Protein AF-A0A067R2A6-F1 (afdb_monomer_lite)

InterPro domains:
  IPR038757 Bombesin receptor-activated protein [PTHR35259] (5-289)

Structure (mmCIF, N/CA/C/O backbone):
data_AF-A0A067R2A6-F1
#
_entry.id   AF-A0A067R2A6-F1
#
loop_
_atom_site.group_PDB
_atom_site.id
_atom_site.type_symbol
_atom_site.label_atom_id
_atom_site.label_alt_id
_atom_site.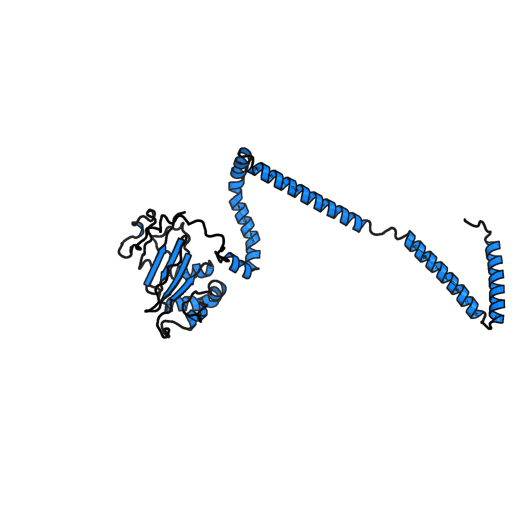label_comp_id
_atom_site.label_asym_id
_atom_site.label_entity_id
_atom_site.label_seq_id
_atom_site.pdbx_PDB_ins_code
_atom_site.Cartn_x
_atom_site.Cartn_y
_atom_site.Cartn_z
_atom_site.occupancy
_atom_site.B_iso_or_equiv
_atom_site.auth_seq_id
_atom_site.auth_comp_id
_atom_site.auth_asym_id
_atom_site.auth_atom_id
_atom_site.pdbx_PDB_model_num
ATOM 1 N N . MET A 1 1 ? 71.087 13.462 -48.079 1.00 32.72 1 MET A N 1
ATOM 2 C CA . MET A 1 1 ? 72.167 13.207 -49.05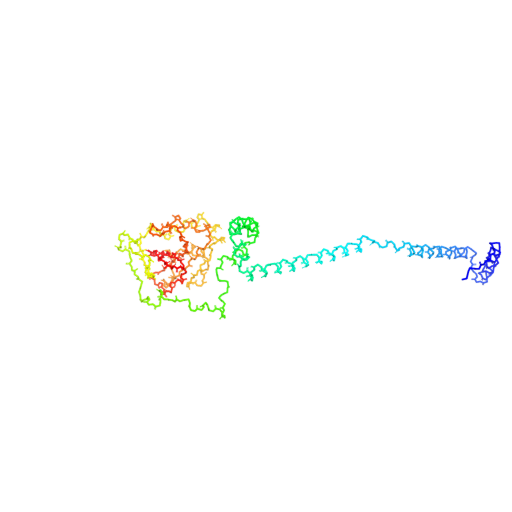7 1.00 32.72 1 MET A CA 1
ATOM 3 C C . MET A 1 1 ? 72.890 11.937 -48.635 1.00 32.72 1 MET A C 1
ATOM 5 O O . MET A 1 1 ? 73.479 11.964 -47.561 1.00 32.72 1 MET A O 1
ATOM 9 N N . PRO A 1 2 ? 72.812 10.819 -49.376 1.00 43.09 2 PRO A N 1
ATOM 10 C CA . PRO A 1 2 ? 73.669 9.675 -49.097 1.00 43.09 2 PRO A CA 1
ATOM 11 C C . PRO A 1 2 ? 75.068 9.962 -49.661 1.00 43.09 2 PRO A C 1
ATOM 13 O O . PRO A 1 2 ? 75.236 10.163 -50.862 1.00 43.09 2 PRO A O 1
ATOM 16 N N . LEU A 1 3 ? 76.056 10.044 -48.773 1.00 46.59 3 LEU A N 1
ATOM 17 C CA . LEU A 1 3 ? 77.475 10.123 -49.112 1.00 46.59 3 LEU A CA 1
ATOM 18 C C . LEU A 1 3 ? 77.901 8.766 -49.690 1.00 46.59 3 LEU A C 1
ATOM 20 O O . LEU A 1 3 ? 77.914 7.767 -48.975 1.00 46.59 3 LEU A O 1
ATOM 24 N N . ASN A 1 4 ? 78.212 8.721 -50.987 1.00 59.88 4 ASN A N 1
ATOM 25 C CA . ASN A 1 4 ? 78.718 7.525 -51.662 1.00 59.88 4 ASN A CA 1
ATOM 26 C C . ASN A 1 4 ? 80.223 7.381 -51.361 1.00 59.88 4 ASN A C 1
ATOM 28 O O . ASN A 1 4 ? 81.063 7.649 -52.213 1.00 59.88 4 ASN A O 1
ATOM 32 N N . VAL A 1 5 ? 80.553 7.079 -50.103 1.00 68.62 5 VAL A N 1
ATOM 33 C CA . VAL A 1 5 ? 81.933 6.957 -49.606 1.00 68.62 5 VAL A CA 1
ATOM 34 C C . VAL A 1 5 ? 82.286 5.477 -49.496 1.00 68.62 5 VAL A C 1
ATOM 36 O O . VAL A 1 5 ? 81.504 4.684 -48.965 1.00 68.62 5 VAL A O 1
ATOM 39 N N . SER A 1 6 ? 83.453 5.092 -50.016 1.00 80.56 6 SER A N 1
ATOM 40 C CA . SER A 1 6 ? 83.902 3.697 -49.996 1.00 80.56 6 SER A CA 1
ATOM 41 C C . SER A 1 6 ? 84.156 3.220 -48.558 1.00 80.56 6 SER A C 1
ATOM 43 O O . SER A 1 6 ? 84.620 3.972 -47.698 1.00 80.56 6 SER A O 1
ATOM 45 N N . ARG A 1 7 ? 83.854 1.949 -48.264 1.00 77.81 7 ARG A N 1
ATOM 46 C CA . ARG A 1 7 ? 83.996 1.379 -46.909 1.00 77.81 7 ARG A CA 1
ATOM 47 C C . ARG A 1 7 ? 85.442 1.464 -46.391 1.00 77.81 7 ARG A C 1
ATOM 49 O O . ARG A 1 7 ? 85.653 1.647 -45.193 1.00 77.81 7 ARG A O 1
ATOM 56 N N . GLU A 1 8 ? 86.421 1.359 -47.285 1.00 83.50 8 GLU A N 1
ATOM 57 C CA . GLU A 1 8 ? 87.847 1.478 -46.959 1.00 83.50 8 GLU A CA 1
ATOM 58 C C . GLU A 1 8 ? 88.238 2.902 -46.537 1.00 83.50 8 GLU A C 1
ATOM 60 O O . GLU A 1 8 ? 89.009 3.081 -45.590 1.00 83.50 8 GLU A O 1
ATOM 65 N N . GLU A 1 9 ? 87.659 3.919 -47.171 1.00 84.81 9 GLU A N 1
ATOM 66 C CA . GLU A 1 9 ? 87.878 5.330 -46.837 1.00 84.81 9 GLU A CA 1
ATOM 67 C C . GLU A 1 9 ? 87.290 5.695 -45.462 1.00 84.81 9 GLU A C 1
ATOM 69 O O . GLU A 1 9 ? 87.933 6.370 -44.655 1.00 84.81 9 GLU A O 1
ATOM 74 N N . VAL A 1 10 ? 86.117 5.152 -45.122 1.00 83.94 10 VAL A N 1
ATOM 75 C CA . VAL A 1 10 ? 85.524 5.326 -43.783 1.00 83.94 10 VAL A CA 1
ATOM 76 C C . VAL A 1 10 ? 86.394 4.678 -42.704 1.00 83.94 10 VAL A C 1
ATOM 78 O O . VAL A 1 10 ? 86.645 5.278 -41.659 1.00 83.94 10 VAL A O 1
ATOM 81 N N . PHE A 1 11 ? 86.892 3.462 -42.948 1.00 86.50 11 PHE A N 1
ATOM 82 C CA . PHE A 1 11 ? 87.703 2.741 -41.965 1.00 86.50 11 PHE A CA 1
ATOM 83 C C . PHE A 1 11 ? 89.061 3.414 -41.722 1.00 86.50 11 PHE A C 1
ATOM 85 O O . PHE A 1 11 ? 89.533 3.505 -40.585 1.00 86.50 11 PHE A O 1
ATOM 92 N N . THR A 1 12 ? 89.687 3.919 -42.785 1.00 87.81 12 THR A N 1
ATOM 93 C CA . THR A 1 12 ? 90.953 4.655 -42.687 1.00 87.81 12 THR A CA 1
ATOM 94 C C . THR A 1 12 ? 90.780 5.995 -41.973 1.00 87.81 12 THR A C 1
ATOM 96 O O . THR A 1 12 ? 91.587 6.310 -41.094 1.00 87.81 12 THR A O 1
ATOM 99 N N . SER A 1 13 ? 89.700 6.730 -42.258 1.00 90.56 13 SER A N 1
ATOM 100 C CA . SER A 1 13 ? 89.337 7.959 -41.541 1.00 90.56 13 SER A CA 1
ATOM 101 C C . SER A 1 13 ? 89.090 7.701 -40.048 1.00 90.56 13 SER A C 1
ATOM 103 O O . SER A 1 13 ? 89.695 8.352 -39.193 1.00 90.56 13 SER A O 1
ATOM 105 N N . TYR A 1 14 ? 88.312 6.666 -39.714 1.00 88.94 14 TYR A N 1
ATOM 106 C CA . TYR A 1 14 ? 88.058 6.261 -38.330 1.00 88.94 14 TYR A CA 1
ATOM 107 C C . TYR A 1 14 ? 89.355 5.941 -37.572 1.00 88.94 14 TYR A C 1
ATOM 109 O O . TYR A 1 14 ? 89.589 6.450 -36.475 1.00 88.94 14 TYR A O 1
ATOM 117 N N . LYS A 1 15 ? 90.254 5.152 -38.175 1.00 88.75 15 LYS A N 1
ATOM 118 C CA . LYS A 1 15 ? 91.546 4.806 -37.562 1.00 88.75 15 LYS A CA 1
ATOM 119 C C . LYS A 1 15 ? 92.414 6.043 -37.307 1.00 88.75 15 LYS A C 1
ATOM 121 O O . LYS A 1 15 ? 93.140 6.084 -36.310 1.00 88.75 15 LYS A O 1
ATOM 126 N N . HIS A 1 16 ? 92.352 7.039 -38.192 1.00 92.25 16 HIS A N 1
ATOM 127 C CA . HIS A 1 16 ? 93.060 8.304 -38.017 1.00 92.25 16 HIS A CA 1
ATOM 128 C C . HIS A 1 16 ? 92.513 9.102 -36.824 1.00 92.25 16 HIS A C 1
ATOM 130 O O . HIS A 1 16 ? 93.290 9.505 -35.954 1.00 92.25 16 HIS A O 1
ATOM 136 N N . GLU A 1 17 ? 91.192 9.260 -36.732 1.00 90.69 17 GLU A N 1
ATOM 137 C CA . GLU A 1 17 ? 90.550 10.006 -35.643 1.00 90.69 17 GLU A CA 1
ATOM 138 C C . GLU A 1 17 ? 90.732 9.325 -34.281 1.00 90.69 17 GLU A C 1
ATOM 140 O O . GLU A 1 17 ? 91.082 9.992 -33.310 1.00 90.69 17 GLU A O 1
ATOM 145 N N . VAL A 1 18 ? 90.646 7.992 -34.198 1.00 88.62 18 VAL A N 1
ATOM 146 C CA . VAL A 1 18 ? 90.933 7.262 -32.946 1.00 88.62 18 VAL A CA 1
ATOM 147 C C . VAL A 1 18 ? 92.383 7.475 -32.500 1.00 88.62 18 VAL A C 1
ATOM 149 O O . VAL A 1 18 ? 92.657 7.685 -31.317 1.00 88.62 18 VAL A O 1
ATOM 152 N N . LYS A 1 19 ? 93.342 7.489 -33.437 1.00 89.31 19 LYS A N 1
ATOM 153 C CA . LYS A 1 19 ? 94.754 7.751 -33.116 1.00 89.31 19 LYS A CA 1
ATOM 154 C C . LYS A 1 19 ? 94.962 9.172 -32.582 1.00 89.31 19 LYS A C 1
ATOM 156 O O . LYS A 1 19 ? 95.764 9.366 -31.665 1.00 89.31 19 LYS A O 1
ATOM 161 N N . LYS A 1 20 ? 94.242 10.151 -33.134 1.00 90.31 20 LYS A N 1
ATOM 162 C CA . LYS A 1 20 ? 94.234 11.540 -32.658 1.00 90.31 20 LYS A CA 1
ATOM 163 C C . LYS A 1 20 ? 93.600 11.649 -31.269 1.00 90.31 20 LYS A C 1
ATOM 165 O O . LYS A 1 20 ? 94.188 12.291 -30.402 1.00 90.31 20 LYS A O 1
ATOM 170 N N . LEU A 1 21 ? 92.484 10.957 -31.035 1.00 87.38 21 LEU A N 1
ATOM 171 C CA . LEU A 1 21 ? 91.798 10.912 -29.743 1.00 87.38 21 LEU A CA 1
ATOM 172 C C . LEU A 1 21 ? 92.703 10.336 -28.646 1.00 87.38 21 LEU A C 1
ATOM 174 O O . LEU A 1 21 ? 92.844 10.931 -27.585 1.00 87.38 21 LEU A O 1
ATOM 178 N N . ARG A 1 22 ? 93.412 9.237 -28.936 1.00 87.44 22 ARG A N 1
ATOM 179 C CA . ARG A 1 22 ? 94.390 8.642 -28.007 1.00 87.44 22 ARG A CA 1
ATOM 180 C C . ARG A 1 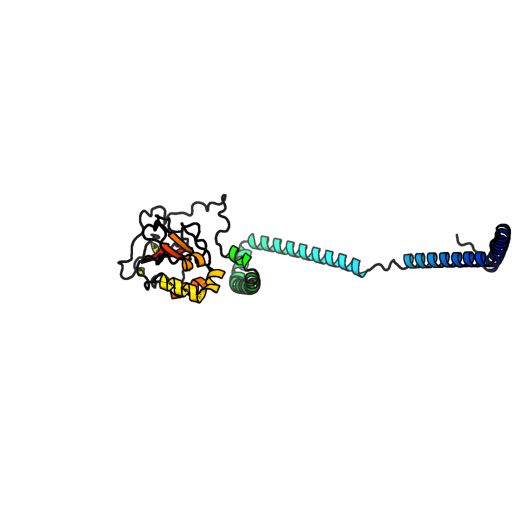22 ? 95.584 9.557 -27.737 1.00 87.44 22 ARG A C 1
ATOM 182 O O . ARG A 1 22 ? 96.123 9.554 -26.636 1.00 87.44 22 ARG A O 1
ATOM 189 N N . ARG A 1 23 ? 96.016 10.360 -28.717 1.00 88.25 23 ARG A N 1
ATOM 190 C CA . ARG A 1 23 ? 97.071 11.364 -28.491 1.00 88.25 23 ARG A CA 1
ATOM 191 C C . ARG A 1 23 ? 96.606 12.438 -27.503 1.00 88.25 23 ARG A C 1
ATOM 193 O O . ARG A 1 23 ? 97.330 12.705 -26.553 1.00 88.25 23 ARG A O 1
ATOM 200 N N . LEU A 1 24 ? 95.404 12.979 -27.697 1.00 88.44 24 LEU A N 1
ATOM 201 C CA . LEU A 1 24 ? 94.806 13.973 -26.796 1.00 88.44 24 LEU A CA 1
ATOM 202 C C . LEU A 1 24 ? 94.529 13.391 -25.401 1.00 88.44 24 LEU A C 1
ATOM 204 O O . LEU A 1 24 ? 94.824 14.023 -24.394 1.00 88.44 24 LEU A O 1
ATOM 208 N N . GLY A 1 25 ? 94.047 12.148 -25.326 1.00 85.00 25 GLY A N 1
ATOM 209 C CA . GLY A 1 25 ? 93.834 11.453 -24.057 1.00 85.00 25 GLY A CA 1
ATOM 210 C C . GLY A 1 25 ? 95.119 11.293 -23.241 1.00 85.00 25 GLY A C 1
ATOM 211 O O . GLY A 1 25 ? 95.108 11.529 -22.035 1.00 85.00 25 GLY A O 1
ATOM 212 N N . ARG A 1 26 ? 96.257 11.009 -23.897 1.00 85.69 26 ARG A N 1
ATOM 213 C CA . ARG A 1 26 ? 97.573 10.981 -23.233 1.00 85.69 26 ARG A CA 1
ATOM 214 C C . ARG A 1 26 ? 98.002 12.347 -22.700 1.00 85.69 26 ARG A C 1
ATOM 216 O O . ARG A 1 26 ? 98.556 12.407 -21.605 1.00 85.69 26 ARG A O 1
ATOM 223 N N . GLU A 1 27 ? 97.727 13.428 -23.430 1.00 89.56 27 GLU A N 1
ATOM 224 C CA . GLU A 1 27 ? 97.978 14.801 -22.957 1.00 89.56 27 GLU A CA 1
ATOM 225 C C . GLU A 1 27 ? 97.147 15.120 -21.702 1.00 89.56 27 GLU A C 1
ATOM 227 O O . GLU A 1 27 ? 97.610 15.835 -20.814 1.00 89.56 27 GLU A O 1
ATOM 232 N N . TRP A 1 28 ? 95.957 14.527 -21.579 1.00 86.38 28 TRP A N 1
ATOM 233 C CA . TRP A 1 28 ? 95.043 14.710 -20.446 1.00 86.38 28 TRP A CA 1
ATOM 234 C C . TRP A 1 28 ? 95.125 13.607 -19.379 1.00 86.38 28 TRP A C 1
ATOM 236 O O . TRP A 1 28 ? 94.284 13.555 -18.485 1.00 86.38 28 TRP A O 1
ATOM 246 N N . ARG A 1 29 ? 96.157 12.750 -19.426 1.00 87.62 29 ARG A N 1
ATOM 247 C CA . ARG A 1 29 ? 96.389 11.630 -18.485 1.00 87.62 29 ARG A CA 1
ATOM 248 C C . ARG A 1 29 ? 95.229 10.627 -18.382 1.00 87.62 29 ARG A C 1
ATOM 250 O O . ARG A 1 29 ? 95.061 9.982 -17.349 1.00 87.62 29 ARG A O 1
ATOM 257 N N . VAL A 1 30 ? 94.458 10.467 -19.451 1.00 86.81 30 VAL A N 1
ATOM 258 C CA . VAL A 1 30 ? 93.419 9.438 -19.566 1.00 86.81 30 VAL A CA 1
ATOM 259 C C . VAL A 1 30 ? 94.063 8.143 -20.055 1.00 86.81 30 VAL A C 1
ATOM 261 O O . VAL A 1 30 ? 94.925 8.169 -20.937 1.00 86.81 30 VAL A O 1
ATOM 264 N N . LYS A 1 31 ? 93.680 7.004 -19.472 1.00 88.19 31 LYS A N 1
ATOM 265 C CA . LYS A 1 31 ? 94.194 5.700 -19.900 1.00 88.19 31 LYS A CA 1
ATOM 266 C C . LYS A 1 31 ? 93.531 5.283 -21.207 1.00 88.19 31 LYS A C 1
ATOM 268 O O . LYS A 1 31 ? 92.344 5.518 -21.415 1.00 88.19 31 LYS A O 1
ATOM 273 N N . ASP A 1 32 ? 94.283 4.590 -22.058 1.00 85.69 32 ASP A N 1
ATOM 274 C CA . ASP A 1 32 ? 93.760 4.077 -23.330 1.00 85.69 32 ASP A CA 1
ATOM 275 C C . ASP A 1 32 ? 92.559 3.122 -23.123 1.00 85.69 32 ASP A C 1
ATOM 277 O O . ASP A 1 32 ? 91.679 3.075 -23.978 1.00 85.69 32 ASP A O 1
ATOM 281 N N . SER A 1 33 ? 92.469 2.437 -21.970 1.00 85.56 33 SER A N 1
ATOM 282 C CA . SER A 1 33 ? 91.318 1.597 -21.588 1.00 85.56 33 SER A CA 1
ATOM 283 C C . SER A 1 33 ? 90.009 2.377 -21.498 1.00 85.56 33 SER A C 1
ATOM 285 O O . SER A 1 33 ? 88.983 1.923 -21.996 1.00 85.56 33 SER A O 1
ATOM 287 N N . ASP A 1 34 ? 90.059 3.564 -20.900 1.00 84.69 34 ASP A N 1
ATOM 288 C CA . ASP A 1 34 ? 88.874 4.376 -20.620 1.00 84.69 34 ASP A CA 1
ATOM 289 C C . ASP A 1 34 ? 88.375 5.020 -21.923 1.00 84.69 34 ASP A C 1
ATOM 291 O O . ASP A 1 34 ? 87.180 5.200 -22.146 1.00 84.69 34 ASP A O 1
ATOM 295 N N . ILE A 1 35 ? 89.305 5.314 -22.839 1.00 85.00 35 ILE A N 1
ATOM 296 C CA . ILE A 1 35 ? 88.997 5.802 -24.185 1.00 85.00 35 ILE A CA 1
ATOM 297 C C . ILE A 1 35 ? 88.274 4.726 -25.000 1.00 85.00 35 ILE A C 1
ATOM 299 O O . ILE A 1 35 ? 87.287 5.031 -25.670 1.00 85.00 35 ILE A O 1
ATOM 303 N N . ASP A 1 36 ? 88.744 3.479 -24.945 1.00 87.25 36 ASP A N 1
ATOM 304 C CA . ASP A 1 36 ? 88.115 2.371 -25.666 1.00 87.25 36 ASP A CA 1
ATOM 305 C C . ASP A 1 36 ? 86.706 2.074 -25.119 1.00 87.25 36 ASP A C 1
ATOM 307 O O . ASP A 1 36 ? 85.787 1.826 -25.904 1.00 87.25 36 ASP A O 1
ATOM 311 N N . GLU A 1 37 ? 86.500 2.197 -23.803 1.00 88.19 37 GLU A N 1
ATOM 312 C CA . GLU A 1 37 ? 85.180 2.085 -23.170 1.00 88.19 37 GLU A CA 1
ATOM 313 C C . GLU A 1 37 ? 84.217 3.187 -23.640 1.00 88.19 37 GLU A C 1
ATOM 315 O O . GLU A 1 37 ? 83.092 2.892 -24.047 1.00 88.19 37 GLU A O 1
ATOM 320 N N . ILE A 1 38 ? 84.666 4.447 -23.685 1.00 85.56 38 ILE A N 1
ATOM 321 C CA . ILE A 1 38 ? 83.853 5.576 -24.171 1.00 85.56 38 ILE A CA 1
ATOM 322 C C . ILE A 1 38 ? 83.477 5.393 -25.644 1.00 85.56 38 ILE A C 1
ATOM 324 O O . ILE A 1 38 ? 82.326 5.622 -26.027 1.00 85.56 38 ILE A O 1
ATOM 328 N N . ILE A 1 39 ? 84.427 4.965 -26.482 1.00 87.19 39 ILE A N 1
ATOM 329 C CA . ILE A 1 39 ? 84.161 4.706 -27.901 1.00 87.19 39 ILE A CA 1
ATOM 330 C C . ILE A 1 39 ? 83.119 3.592 -28.027 1.00 87.19 39 ILE A C 1
ATOM 332 O O . ILE A 1 39 ? 82.143 3.752 -28.761 1.00 87.19 39 ILE A O 1
ATOM 336 N N . HIS A 1 40 ? 83.268 2.500 -27.279 1.00 87.00 40 HIS A N 1
ATOM 337 C CA . HIS A 1 40 ? 82.315 1.395 -27.308 1.00 87.00 40 HIS A CA 1
ATOM 338 C C . HIS A 1 40 ? 80.912 1.822 -26.853 1.00 87.00 40 HIS A C 1
ATOM 340 O O . HIS A 1 40 ? 79.930 1.546 -27.544 1.00 87.00 40 HIS A O 1
ATOM 346 N N . HIS A 1 41 ? 80.821 2.576 -25.757 1.00 84.06 41 HIS A N 1
ATOM 347 C CA . HIS A 1 41 ? 79.560 3.112 -25.248 1.00 84.06 41 HIS A CA 1
ATOM 348 C C . HIS A 1 41 ? 78.898 4.074 -26.248 1.00 84.06 41 HIS A C 1
ATOM 350 O O . HIS A 1 41 ? 77.678 4.090 -26.392 1.00 84.06 41 HIS A O 1
ATOM 356 N N . SER A 1 42 ? 79.690 4.843 -27.003 1.00 83.88 42 SER A N 1
ATOM 357 C CA . SER A 1 42 ? 79.157 5.731 -28.040 1.00 83.88 42 SER A CA 1
ATOM 358 C C . SER A 1 42 ? 78.498 4.953 -29.185 1.00 83.88 42 SER A C 1
ATOM 360 O O . SER A 1 42 ? 77.400 5.310 -29.609 1.00 83.88 42 SER A O 1
ATOM 362 N N . PHE A 1 43 ? 79.100 3.843 -29.627 1.00 85.25 43 PHE A N 1
ATOM 363 C CA . PHE A 1 43 ? 78.492 2.969 -30.634 1.00 85.25 43 PHE A CA 1
ATOM 364 C C . PHE A 1 43 ? 77.234 2.270 -30.113 1.00 85.25 43 PHE A C 1
ATOM 366 O O . PHE A 1 43 ? 76.250 2.203 -30.847 1.00 85.25 43 PHE A O 1
ATOM 373 N N . GLN A 1 44 ? 77.222 1.827 -28.851 1.00 83.06 44 GLN A N 1
ATOM 374 C CA . GLN A 1 44 ? 76.018 1.261 -28.230 1.00 83.06 44 GLN A CA 1
ATOM 375 C C . GLN A 1 44 ? 74.868 2.277 -28.192 1.00 83.06 44 GLN A C 1
ATOM 377 O O . GLN A 1 44 ? 73.755 1.953 -28.595 1.00 83.06 44 GLN A O 1
ATOM 382 N N . LEU A 1 45 ? 75.141 3.533 -27.818 1.00 81.19 45 LEU A N 1
ATOM 383 C CA . LEU A 1 45 ? 74.140 4.604 -27.846 1.00 81.19 45 LEU A CA 1
ATOM 384 C C . LEU A 1 45 ? 73.592 4.856 -29.259 1.00 81.19 45 LEU A C 1
ATOM 386 O O . LEU A 1 45 ? 72.391 5.072 -29.422 1.00 81.19 45 LEU A O 1
ATOM 390 N N . PHE A 1 46 ? 74.443 4.813 -30.288 1.00 77.62 46 PHE A N 1
ATOM 391 C CA . PHE A 1 46 ? 73.992 4.947 -31.676 1.00 77.62 46 PHE A CA 1
ATOM 392 C C . PHE A 1 46 ? 73.142 3.754 -32.133 1.00 77.62 46 PHE A C 1
ATOM 394 O O . PHE A 1 46 ? 72.129 3.957 -32.806 1.00 77.62 46 PHE A O 1
ATOM 401 N N . GLU A 1 47 ? 73.499 2.526 -31.750 1.00 78.38 47 GLU A N 1
ATOM 402 C CA . GLU A 1 47 ? 72.684 1.337 -32.025 1.00 78.38 47 GLU A CA 1
ATOM 403 C C . GLU A 1 47 ? 71.333 1.385 -31.306 1.00 78.38 47 GLU A C 1
ATOM 405 O O . GLU A 1 47 ? 70.309 1.066 -31.914 1.00 78.38 47 GLU A O 1
ATOM 410 N N . ASP A 1 48 ? 71.297 1.839 -30.055 1.00 75.19 48 ASP A N 1
ATOM 411 C CA . ASP A 1 48 ? 70.064 1.962 -29.277 1.00 75.19 48 ASP A CA 1
ATOM 412 C C . ASP A 1 48 ? 69.162 3.082 -29.808 1.00 75.19 48 ASP A C 1
ATOM 414 O O . ASP A 1 48 ? 67.943 2.912 -29.891 1.00 75.19 48 ASP A O 1
ATOM 418 N N . GLN A 1 49 ? 69.729 4.194 -30.285 1.00 69.69 49 GLN A N 1
ATOM 419 C CA . GLN A 1 49 ? 68.968 5.230 -30.989 1.00 69.69 49 GLN A CA 1
ATOM 420 C C . GLN A 1 49 ? 68.422 4.740 -32.338 1.00 69.69 49 GLN A C 1
ATOM 422 O O . GLN A 1 49 ? 67.289 5.075 -32.695 1.00 69.69 49 GLN A O 1
ATOM 427 N N . HIS A 1 50 ? 69.174 3.922 -33.082 1.00 65.56 50 HIS A N 1
ATOM 428 C CA . HIS A 1 50 ? 68.683 3.304 -34.317 1.00 65.56 50 HIS A CA 1
ATOM 429 C C . HIS A 1 50 ? 67.612 2.240 -34.053 1.00 65.56 50 HIS A C 1
ATOM 431 O O . HIS A 1 50 ? 66.620 2.197 -34.782 1.00 65.56 50 HIS A O 1
ATOM 437 N N . LYS A 1 51 ? 67.743 1.442 -32.985 1.00 63.16 51 LYS A N 1
ATOM 438 C CA . LYS A 1 51 ? 66.691 0.526 -32.524 1.00 63.16 51 LYS A CA 1
ATOM 439 C C . LYS A 1 51 ? 65.438 1.301 -32.132 1.00 63.16 51 LYS A C 1
ATOM 441 O O . LYS A 1 51 ? 64.371 0.975 -32.635 1.00 63.16 51 LYS A O 1
ATOM 446 N N . THR A 1 52 ? 65.560 2.379 -31.361 1.00 58.47 52 THR A N 1
ATOM 447 C CA . THR A 1 52 ? 64.422 3.221 -30.942 1.00 58.47 52 THR A CA 1
ATOM 448 C C . THR A 1 52 ? 63.716 3.869 -32.141 1.00 58.47 52 THR A C 1
ATOM 450 O O . THR A 1 52 ? 62.493 3.816 -32.228 1.00 58.47 52 THR A O 1
ATOM 453 N N . LYS A 1 53 ? 64.461 4.362 -33.142 1.00 53.84 53 LYS A N 1
ATOM 454 C CA . LYS A 1 53 ? 63.891 4.885 -34.402 1.00 53.84 53 LYS A CA 1
ATOM 455 C C . LYS A 1 53 ? 63.286 3.798 -35.299 1.00 53.84 53 LYS A C 1
ATOM 457 O O . LYS A 1 53 ? 62.283 4.039 -35.965 1.00 53.84 53 LYS A O 1
ATOM 462 N N . SER A 1 54 ? 63.851 2.588 -35.309 1.00 51.03 54 SER A N 1
ATOM 463 C CA . SER A 1 54 ? 63.253 1.437 -36.005 1.00 51.03 54 SER A CA 1
ATOM 464 C C . SER A 1 54 ? 61.990 0.927 -35.301 1.00 51.03 54 SER A C 1
ATOM 466 O O . SER A 1 54 ? 61.074 0.447 -35.965 1.00 51.03 54 SER A O 1
ATOM 468 N N . VAL A 1 55 ? 61.898 1.100 -33.978 1.00 49.28 55 VAL A N 1
ATOM 469 C CA . VAL A 1 55 ? 60.697 0.843 -33.177 1.00 49.28 55 VAL A CA 1
ATOM 470 C C . VAL A 1 55 ? 59.645 1.927 -33.425 1.00 49.28 55 VAL A C 1
ATOM 472 O O . VAL A 1 55 ? 58.487 1.573 -33.591 1.00 49.28 55 VAL A O 1
ATOM 475 N N . GLU A 1 56 ? 60.012 3.201 -33.586 1.00 44.09 56 GLU A N 1
ATOM 476 C CA . GLU A 1 56 ? 59.079 4.263 -34.007 1.00 44.09 56 GLU A CA 1
ATOM 477 C C . GLU A 1 56 ? 58.521 4.039 -35.423 1.00 44.09 56 GLU A C 1
ATOM 479 O O . GLU A 1 56 ? 57.321 4.188 -35.632 1.00 44.09 56 GLU A O 1
ATOM 484 N N . TYR A 1 57 ? 59.336 3.575 -36.380 1.00 44.16 57 TYR A N 1
ATOM 485 C CA . TYR A 1 57 ? 58.861 3.255 -37.738 1.00 44.16 57 TYR A CA 1
ATOM 486 C C . TYR A 1 57 ? 58.101 1.913 -37.826 1.00 44.16 57 TYR A C 1
ATOM 488 O O . TYR A 1 57 ? 57.353 1.670 -38.770 1.00 44.16 57 TYR A O 1
ATOM 496 N N . SER A 1 58 ? 58.252 1.038 -36.823 1.00 43.31 58 SER A N 1
ATOM 497 C CA . SER A 1 58 ? 57.501 -0.226 -36.696 1.00 43.31 58 SER A CA 1
ATOM 498 C C . SER A 1 58 ? 56.292 -0.118 -35.753 1.00 43.31 58 SER A C 1
ATOM 500 O O . SER A 1 58 ? 55.459 -1.027 -35.704 1.00 43.31 58 SER A O 1
ATOM 502 N N . SER A 1 59 ? 56.160 1.001 -35.033 1.00 39.72 59 SER A N 1
ATOM 503 C CA . SER A 1 59 ? 55.050 1.336 -34.136 1.00 39.72 59 SER A CA 1
ATOM 504 C C . SER A 1 59 ? 53.951 2.139 -34.846 1.00 39.72 59 SER A C 1
ATOM 506 O O . SER A 1 59 ? 53.195 2.858 -34.205 1.00 39.72 59 SER A O 1
ATOM 508 N N . ASP A 1 60 ? 53.791 1.944 -36.157 1.00 41.75 60 ASP A N 1
ATOM 509 C CA . ASP A 1 60 ? 52.544 2.243 -36.881 1.00 41.75 60 ASP A CA 1
ATOM 510 C C . ASP A 1 60 ? 51.625 1.000 -36.976 1.00 41.75 60 ASP A C 1
ATOM 512 O O . ASP A 1 60 ? 50.645 0.938 -37.716 1.00 41.75 60 ASP A O 1
ATOM 516 N N . ARG A 1 61 ? 51.904 -0.026 -36.156 1.00 42.59 61 ARG A N 1
ATOM 517 C CA . ARG A 1 61 ? 50.938 -1.071 -35.771 1.00 42.59 61 ARG A CA 1
ATOM 518 C C . ARG A 1 61 ? 50.288 -0.760 -34.422 1.00 42.59 61 ARG A C 1
ATOM 520 O O . ARG A 1 61 ? 50.090 -1.647 -33.592 1.00 42.59 61 ARG A O 1
ATOM 527 N N . ILE A 1 62 ? 49.886 0.490 -34.208 1.00 46.56 62 ILE A N 1
ATOM 528 C CA . ILE A 1 62 ? 48.910 0.817 -33.167 1.00 46.56 62 ILE A CA 1
ATOM 529 C C . ILE A 1 62 ? 47.545 0.274 -33.616 1.00 46.56 62 ILE A C 1
ATOM 531 O O . ILE A 1 62 ? 46.868 0.808 -34.485 1.00 46.56 62 ILE A O 1
ATOM 535 N N . SER A 1 63 ? 47.167 -0.857 -33.020 1.00 49.06 63 SER A N 1
ATOM 536 C CA . SER A 1 63 ? 45.793 -1.295 -32.743 1.00 49.06 63 SER A CA 1
ATOM 537 C C . SER A 1 63 ? 44.706 -0.931 -33.774 1.00 49.06 63 SER A C 1
ATOM 539 O O . SER A 1 63 ? 43.741 -0.219 -33.488 1.00 49.06 63 SER A O 1
ATOM 541 N N . THR A 1 64 ? 44.753 -1.565 -34.949 1.00 48.50 64 THR A N 1
ATOM 542 C CA . THR A 1 64 ? 43.610 -1.613 -35.887 1.00 48.50 64 THR A CA 1
ATOM 543 C C . THR A 1 64 ? 42.354 -2.265 -35.286 1.00 48.50 64 THR A C 1
ATOM 545 O O . THR A 1 64 ? 41.270 -2.151 -35.857 1.00 48.50 64 THR A O 1
ATOM 548 N N . LYS A 1 65 ? 42.463 -2.928 -34.124 1.00 49.78 65 LYS A N 1
ATOM 549 C CA . LYS A 1 65 ? 41.325 -3.474 -33.369 1.00 49.78 65 LYS A CA 1
ATOM 550 C C . LYS A 1 65 ? 40.605 -2.413 -32.527 1.00 49.78 65 LYS A C 1
ATOM 552 O O . LYS A 1 65 ? 39.381 -2.441 -32.488 1.00 49.78 65 LYS A O 1
ATOM 557 N N . SER A 1 66 ? 41.320 -1.463 -31.916 1.00 53.41 66 SER A N 1
ATOM 558 C CA . SER A 1 66 ? 40.705 -0.421 -31.074 1.00 53.41 66 SER A CA 1
ATOM 559 C C . SER A 1 66 ? 39.939 0.607 -31.914 1.00 53.41 66 SER A C 1
ATOM 561 O O . SER A 1 66 ? 38.775 0.886 -31.647 1.00 53.41 66 SER A O 1
ATOM 563 N N . ILE A 1 67 ? 40.522 1.068 -33.027 1.00 56.03 67 ILE A N 1
ATOM 564 C CA . ILE A 1 67 ? 39.856 2.014 -33.937 1.00 56.03 67 ILE A CA 1
ATOM 565 C C . ILE A 1 67 ? 38.616 1.372 -34.590 1.00 56.03 67 ILE A C 1
ATOM 567 O O . ILE A 1 67 ? 37.550 1.983 -34.606 1.00 56.03 67 ILE A O 1
ATOM 571 N N . ARG A 1 68 ? 38.681 0.101 -35.029 1.00 57.66 68 ARG A N 1
ATOM 572 C CA . ARG A 1 68 ? 37.490 -0.630 -35.518 1.00 57.66 68 ARG A CA 1
ATOM 573 C C . ARG A 1 68 ? 36.414 -0.808 -34.450 1.00 57.66 68 ARG A C 1
ATOM 575 O O . ARG A 1 68 ? 35.237 -0.786 -34.795 1.00 57.66 68 ARG A O 1
ATOM 582 N N . PHE A 1 69 ? 36.791 -0.977 -33.185 1.00 58.22 69 PHE A N 1
ATOM 583 C CA . PHE A 1 69 ? 35.837 -1.089 -32.084 1.00 58.22 69 PHE A CA 1
ATOM 584 C C . PHE A 1 69 ? 35.103 0.236 -31.839 1.00 58.22 69 PHE A C 1
ATOM 586 O O . PHE A 1 69 ? 33.880 0.229 -31.738 1.00 58.22 69 PHE A O 1
ATOM 593 N N . PHE A 1 70 ? 35.805 1.374 -31.861 1.00 61.34 70 PHE A N 1
ATOM 594 C CA . PHE A 1 70 ? 35.179 2.699 -31.756 1.00 61.34 70 PHE A CA 1
ATOM 595 C C . PHE A 1 70 ? 34.266 3.022 -32.947 1.00 61.34 70 PHE A C 1
ATOM 597 O O . PHE A 1 70 ? 33.137 3.466 -32.738 1.00 61.34 70 PHE A O 1
ATOM 604 N N . TYR A 1 71 ? 34.684 2.721 -34.182 1.00 64.69 71 TYR A N 1
ATOM 605 C CA . TYR A 1 71 ? 33.820 2.890 -35.359 1.00 64.69 71 TYR A CA 1
ATOM 606 C C . TYR A 1 71 ? 32.610 1.945 -35.328 1.00 64.69 71 TYR A C 1
ATOM 608 O O . TYR A 1 71 ? 31.491 2.374 -35.597 1.00 64.69 71 TYR A O 1
ATOM 616 N N . SER A 1 72 ? 32.789 0.678 -34.939 1.00 68.69 72 SER A N 1
ATOM 617 C CA . SER A 1 72 ? 31.680 -0.273 -34.790 1.00 68.69 72 SER A CA 1
ATOM 618 C C . SER A 1 72 ? 30.704 0.161 -33.698 1.00 68.69 72 SER A C 1
ATOM 620 O O . SER A 1 72 ? 29.497 0.061 -33.890 1.00 68.69 72 SER A O 1
ATOM 622 N N . PHE A 1 73 ? 31.200 0.671 -32.570 1.00 78.75 73 PHE A N 1
ATOM 623 C CA . PHE A 1 73 ? 30.368 1.190 -31.489 1.00 78.75 73 PHE A CA 1
ATOM 624 C C . PHE A 1 73 ? 29.578 2.425 -31.939 1.00 78.75 73 PHE A C 1
ATOM 626 O O . PHE A 1 73 ? 28.369 2.489 -31.731 1.00 78.75 73 PHE A O 1
ATOM 633 N N . GLN A 1 74 ? 30.214 3.359 -32.649 1.00 80.62 74 GLN A N 1
ATOM 634 C CA . GLN A 1 74 ? 29.541 4.528 -33.219 1.00 80.62 74 GLN A CA 1
ATOM 635 C C . GLN A 1 74 ? 28.478 4.139 -34.260 1.00 80.62 74 GLN A C 1
ATOM 637 O O . GLN A 1 74 ? 27.397 4.730 -34.287 1.00 80.62 74 GLN A O 1
ATOM 642 N N . HIS A 1 75 ? 28.736 3.121 -35.085 1.00 84.19 75 HIS A N 1
ATOM 643 C CA . HIS A 1 75 ? 27.743 2.579 -36.013 1.00 84.19 75 HIS A CA 1
ATOM 644 C C . HIS A 1 75 ? 26.574 1.905 -35.290 1.00 84.19 75 HIS A C 1
ATOM 646 O O . HIS A 1 75 ? 25.429 2.146 -35.665 1.00 84.19 75 HIS A O 1
ATOM 652 N N . ILE A 1 76 ? 26.831 1.128 -34.233 1.00 87.81 76 ILE A N 1
ATOM 653 C CA . ILE A 1 76 ? 25.781 0.513 -33.409 1.00 87.81 76 ILE A CA 1
ATOM 654 C C . ILE A 1 76 ? 24.911 1.596 -32.765 1.00 87.81 76 ILE A C 1
ATOM 656 O O . ILE A 1 76 ? 23.692 1.527 -32.881 1.00 87.81 76 ILE A O 1
ATOM 660 N N . VAL A 1 77 ? 25.514 2.630 -32.169 1.00 89.38 77 VAL A N 1
ATOM 661 C CA . VAL A 1 77 ? 24.783 3.760 -31.569 1.00 89.38 77 VAL A CA 1
ATOM 662 C C . VAL A 1 77 ? 23.968 4.520 -32.620 1.00 89.38 77 VAL A C 1
ATOM 664 O O . VAL A 1 77 ? 22.820 4.883 -32.384 1.00 89.38 77 VAL A O 1
ATOM 667 N N . ARG A 1 78 ? 24.515 4.737 -33.820 1.00 91.25 78 ARG A N 1
ATOM 668 C CA . ARG A 1 78 ? 23.776 5.399 -34.903 1.00 91.25 78 ARG A CA 1
ATOM 669 C C . ARG A 1 78 ? 22.588 4.559 -35.373 1.00 91.25 78 ARG A C 1
ATOM 671 O O . ARG A 1 78 ? 21.515 5.111 -35.599 1.00 91.25 78 ARG A O 1
ATOM 678 N N . ILE A 1 79 ? 22.759 3.243 -35.495 1.00 90.94 79 ILE A N 1
ATOM 679 C CA . ILE A 1 79 ? 21.677 2.321 -35.860 1.00 90.94 79 ILE A CA 1
ATOM 680 C C . ILE A 1 79 ? 20.608 2.297 -34.767 1.00 90.94 79 ILE A C 1
ATOM 682 O O . ILE A 1 79 ? 19.430 2.392 -35.094 1.00 90.94 79 ILE A O 1
ATOM 686 N N . THR A 1 80 ? 20.976 2.230 -33.484 1.00 91.75 80 THR A N 1
ATOM 687 C CA . THR A 1 80 ? 19.991 2.237 -32.391 1.00 91.75 80 THR A CA 1
ATOM 688 C C . THR A 1 80 ? 19.219 3.552 -32.325 1.00 91.75 80 THR A C 1
ATOM 690 O O . THR A 1 80 ? 18.002 3.517 -32.161 1.00 91.75 80 THR A O 1
ATOM 693 N N . VAL A 1 81 ? 19.875 4.699 -32.534 1.00 93.50 81 VAL A N 1
ATOM 694 C CA . VAL A 1 81 ? 19.202 6.008 -32.605 1.00 93.50 81 VAL A CA 1
ATOM 695 C C . VAL A 1 81 ? 18.245 6.081 -33.796 1.00 93.50 81 VAL A C 1
ATOM 697 O O . VAL A 1 81 ? 17.106 6.510 -33.633 1.00 93.50 81 VAL A O 1
ATOM 700 N N . VAL A 1 82 ? 18.658 5.626 -34.983 1.00 94.31 82 VAL A N 1
ATOM 701 C CA . VAL A 1 82 ? 17.784 5.604 -36.169 1.00 94.31 82 VAL A CA 1
ATOM 702 C C . VAL A 1 82 ? 16.602 4.656 -35.963 1.00 94.31 82 VAL A C 1
ATOM 704 O O . VAL A 1 82 ? 15.471 5.030 -36.254 1.00 94.31 82 VAL A O 1
ATOM 707 N N . MET A 1 83 ? 16.826 3.467 -35.402 1.00 93.25 83 MET A N 1
ATOM 708 C CA . MET A 1 83 ? 15.753 2.527 -35.064 1.00 93.25 83 MET A CA 1
ATOM 709 C C . MET A 1 83 ? 14.776 3.120 -34.051 1.00 93.25 83 MET A C 1
ATOM 711 O O . MET A 1 83 ? 13.568 2.963 -34.208 1.00 93.25 83 MET A O 1
ATOM 715 N N . PHE A 1 84 ? 15.277 3.838 -33.044 1.00 94.00 84 PHE A N 1
ATOM 716 C CA . PHE A 1 84 ? 14.436 4.535 -32.078 1.00 94.00 84 PHE A CA 1
ATOM 717 C C . PHE A 1 84 ? 13.608 5.641 -32.743 1.00 94.00 84 PHE A C 1
ATOM 719 O O . PHE A 1 84 ? 12.408 5.717 -32.503 1.00 94.00 84 PHE A O 1
ATOM 726 N N . LEU A 1 85 ? 14.207 6.445 -33.630 1.00 93.94 85 LEU A N 1
ATOM 727 C CA . LEU A 1 85 ? 13.499 7.481 -34.393 1.00 93.94 85 LEU A CA 1
ATOM 728 C C . LEU A 1 85 ? 12.428 6.900 -35.328 1.00 93.94 85 LEU A C 1
ATOM 730 O O . LEU A 1 85 ? 11.340 7.457 -35.446 1.00 93.94 85 LEU A O 1
ATOM 734 N N . ILE A 1 86 ? 12.707 5.767 -35.974 1.00 93.88 86 ILE A N 1
ATOM 735 C CA . ILE A 1 86 ? 11.723 5.063 -36.807 1.00 93.88 86 ILE A CA 1
ATOM 736 C C . ILE A 1 86 ? 10.582 4.530 -35.937 1.00 93.88 86 ILE A C 1
ATOM 738 O O . ILE A 1 86 ? 9.418 4.668 -36.306 1.00 93.88 86 ILE A O 1
ATOM 742 N N . LEU A 1 87 ? 10.892 3.958 -34.769 1.00 93.25 87 LEU A N 1
ATOM 743 C CA . LEU A 1 87 ? 9.890 3.445 -33.838 1.00 93.25 87 LEU A CA 1
ATOM 744 C C . LEU A 1 87 ? 8.986 4.566 -33.311 1.00 93.25 87 LEU A C 1
ATOM 746 O O . LEU A 1 87 ? 7.768 4.408 -33.288 1.00 93.25 87 LEU A O 1
ATOM 750 N N . THR A 1 88 ? 9.553 5.708 -32.914 1.00 91.06 88 THR A N 1
ATOM 751 C CA . THR A 1 88 ? 8.767 6.851 -32.432 1.00 91.06 88 THR A CA 1
ATOM 752 C C . THR A 1 88 ? 7.904 7.439 -33.542 1.00 91.06 88 THR A C 1
ATOM 754 O O . THR A 1 88 ? 6.720 7.675 -33.313 1.00 91.06 88 THR A O 1
ATOM 757 N N . ALA A 1 89 ? 8.437 7.590 -34.758 1.00 92.12 89 ALA A N 1
ATOM 758 C CA . ALA A 1 89 ? 7.662 8.025 -35.917 1.00 92.12 89 ALA A CA 1
ATOM 759 C C . ALA A 1 89 ? 6.518 7.050 -36.249 1.00 92.12 89 ALA A C 1
ATOM 761 O O . ALA A 1 89 ? 5.393 7.484 -36.491 1.00 92.12 89 ALA A O 1
ATOM 762 N N . ALA A 1 90 ? 6.767 5.737 -36.195 1.00 88.88 90 ALA A N 1
ATOM 763 C CA . ALA A 1 90 ? 5.743 4.715 -36.400 1.00 88.88 90 ALA A CA 1
ATOM 764 C C . ALA A 1 90 ? 4.659 4.762 -35.312 1.00 88.88 90 ALA A C 1
ATOM 766 O O . ALA A 1 90 ? 3.473 4.711 -35.630 1.00 88.88 90 ALA A O 1
ATOM 767 N N . CYS A 1 91 ? 5.037 4.920 -34.041 1.00 87.88 91 CYS A N 1
ATOM 768 C CA . CYS A 1 91 ? 4.088 5.084 -32.941 1.00 87.88 91 CYS A CA 1
ATOM 769 C C . CYS A 1 91 ? 3.219 6.334 -33.122 1.00 87.88 91 CYS A C 1
ATOM 771 O O . CYS A 1 91 ? 2.003 6.241 -32.976 1.00 87.88 91 CYS A O 1
ATOM 773 N N . LEU A 1 92 ? 3.817 7.473 -33.488 1.00 89.69 92 LEU A N 1
ATOM 774 C CA . LEU A 1 92 ? 3.087 8.714 -33.770 1.00 89.69 92 LEU A CA 1
ATOM 775 C C . LEU A 1 92 ? 2.140 8.562 -34.967 1.00 89.69 92 LEU A C 1
ATOM 777 O O . LEU A 1 92 ? 1.008 9.038 -34.932 1.00 89.69 92 LEU A O 1
ATOM 781 N N . PHE A 1 93 ? 2.574 7.862 -36.014 1.00 89.56 93 PHE A N 1
ATOM 782 C CA . PHE A 1 93 ? 1.733 7.577 -37.172 1.00 89.56 93 PHE A CA 1
ATOM 783 C C . PHE A 1 93 ? 0.539 6.684 -36.803 1.00 89.56 93 PHE A C 1
ATOM 785 O O . PHE A 1 93 ? -0.593 6.975 -37.192 1.00 89.56 93 PHE A O 1
ATOM 792 N N . ILE A 1 94 ? 0.768 5.630 -36.012 1.00 88.25 94 ILE A N 1
ATOM 793 C CA . ILE A 1 94 ? -0.285 4.724 -35.536 1.00 88.25 94 ILE A CA 1
ATOM 794 C C . ILE A 1 94 ? -1.285 5.468 -34.650 1.00 88.25 94 ILE A C 1
ATOM 796 O O . ILE A 1 94 ? -2.480 5.235 -34.795 1.00 88.25 94 ILE A O 1
ATOM 800 N N . THR A 1 95 ? -0.838 6.353 -33.754 1.00 84.88 95 THR A N 1
ATOM 801 C CA . THR A 1 95 ? -1.740 7.087 -32.850 1.00 84.88 95 THR A CA 1
ATOM 802 C C . THR A 1 95 ? -2.524 8.189 -33.557 1.00 84.88 95 THR A C 1
ATOM 804 O O . THR A 1 95 ? -3.679 8.423 -33.205 1.00 84.88 95 THR A O 1
ATOM 807 N N . TYR A 1 96 ? -1.943 8.845 -34.567 1.00 89.62 96 TYR A N 1
ATOM 808 C CA . TYR A 1 96 ? -2.613 9.921 -35.302 1.00 89.62 96 TYR A CA 1
ATOM 809 C C . TYR A 1 96 ? -3.588 9.394 -36.368 1.00 89.62 96 TYR A C 1
ATOM 811 O O . TYR A 1 96 ? -4.667 9.956 -36.574 1.00 89.62 96 TYR A O 1
ATOM 819 N N . HIS A 1 97 ? -3.255 8.283 -37.031 1.00 88.81 97 HIS A N 1
ATOM 820 C CA . HIS A 1 97 ? -4.105 7.691 -38.060 1.00 88.81 97 HIS A CA 1
ATOM 821 C C . HIS A 1 97 ? -5.154 6.747 -37.445 1.00 88.81 97 HIS A C 1
ATOM 823 O O . HIS A 1 97 ? -4.932 5.542 -37.307 1.00 88.81 97 HIS A O 1
ATOM 829 N N . LYS A 1 98 ? -6.337 7.291 -37.119 1.00 83.50 98 LYS A N 1
ATOM 830 C CA . LYS A 1 98 ? -7.481 6.569 -36.511 1.00 83.50 98 LYS A CA 1
ATOM 831 C C . LYS A 1 98 ? -7.771 5.161 -37.079 1.00 83.50 98 LYS A C 1
ATOM 833 O O . LYS A 1 98 ? -7.994 4.255 -36.276 1.00 83.50 98 LYS A O 1
ATOM 838 N N . PRO A 1 99 ? -7.776 4.918 -38.408 1.00 86.06 99 PRO A N 1
ATOM 839 C CA . PRO A 1 99 ? -8.018 3.575 -38.945 1.00 86.06 99 PRO A CA 1
ATOM 840 C C . PRO A 1 99 ? -6.931 2.579 -38.530 1.00 86.06 99 PRO A C 1
ATOM 842 O O . PRO A 1 99 ? -7.234 1.462 -38.116 1.00 86.06 99 PRO A O 1
ATOM 845 N N . THR A 1 100 ? -5.667 3.005 -38.592 1.00 83.44 100 THR A N 1
ATOM 846 C CA . THR A 1 100 ? -4.517 2.182 -38.201 1.00 83.44 100 THR A CA 1
ATOM 847 C C . THR A 1 100 ? -4.522 1.938 -36.698 1.00 83.44 100 THR A C 1
ATOM 849 O O . THR A 1 100 ? -4.344 0.797 -36.281 1.00 83.44 100 THR A O 1
ATOM 852 N N . TYR A 1 101 ? -4.806 2.966 -35.891 1.00 86.38 101 TYR A N 1
ATOM 853 C CA . TYR A 1 101 ? -4.980 2.831 -34.444 1.00 86.38 101 TYR A CA 1
ATOM 854 C C . TYR A 1 101 ? -6.003 1.743 -34.096 1.00 86.38 101 TYR A C 1
ATOM 856 O O . TYR A 1 101 ? -5.699 0.833 -33.331 1.00 86.38 101 TYR A O 1
ATOM 864 N N . ASN A 1 102 ? -7.191 1.783 -34.709 1.00 85.44 102 ASN A N 1
ATOM 865 C CA . ASN A 1 102 ? -8.265 0.830 -34.423 1.00 85.44 102 ASN A CA 1
ATOM 866 C C . ASN A 1 102 ? -7.891 -0.612 -34.801 1.00 85.44 102 ASN A C 1
ATOM 868 O O . ASN A 1 102 ? -8.199 -1.543 -34.056 1.00 85.44 102 ASN A O 1
ATOM 872 N N . VAL A 1 103 ? -7.203 -0.809 -35.932 1.00 85.38 103 VAL A N 1
ATOM 873 C CA . VAL A 1 103 ? -6.702 -2.131 -36.344 1.00 85.38 103 VAL A CA 1
ATOM 874 C C . VAL A 1 103 ? -5.631 -2.632 -35.375 1.00 85.38 103 VAL A C 1
ATOM 876 O O . VAL A 1 103 ? -5.686 -3.784 -34.948 1.00 85.38 103 VAL A O 1
ATOM 879 N N . VAL A 1 104 ? -4.680 -1.779 -34.987 1.00 84.06 104 VAL A N 1
ATOM 880 C CA . VAL A 1 104 ? -3.610 -2.141 -34.047 1.00 84.06 104 VAL A CA 1
ATOM 881 C C . VAL A 1 104 ? -4.190 -2.475 -32.676 1.00 84.06 104 VAL A C 1
ATOM 883 O O . VAL A 1 104 ? -3.905 -3.546 -32.153 1.00 84.06 104 VAL A O 1
ATOM 886 N N . VAL A 1 105 ? -5.053 -1.627 -32.115 1.00 83.06 105 VAL A N 1
ATOM 887 C CA . VAL A 1 105 ? -5.667 -1.854 -30.799 1.00 83.06 105 VAL A CA 1
ATOM 888 C C . VAL A 1 105 ? -6.462 -3.153 -30.777 1.00 83.06 105 VAL A C 1
ATOM 890 O O . VAL A 1 105 ? -6.276 -3.939 -29.856 1.00 83.06 105 VAL A O 1
ATOM 893 N N . ARG A 1 106 ? -7.274 -3.439 -31.802 1.00 82.62 106 ARG A N 1
ATOM 894 C CA . ARG A 1 106 ? -8.056 -4.683 -31.863 1.00 82.62 106 ARG A CA 1
ATOM 895 C C . ARG A 1 106 ? -7.178 -5.942 -31.849 1.00 82.62 106 ARG A C 1
ATOM 897 O O . ARG A 1 106 ? -7.551 -6.920 -31.217 1.00 82.62 106 ARG A O 1
ATOM 904 N N . ASN A 1 107 ? -6.020 -5.919 -32.513 1.00 82.75 107 ASN A N 1
ATOM 905 C CA . ASN A 1 107 ? -5.094 -7.060 -32.540 1.00 82.75 107 ASN A CA 1
ATOM 906 C C . ASN A 1 107 ? -4.187 -7.124 -31.297 1.00 82.75 107 ASN A C 1
ATOM 908 O O . ASN A 1 107 ? -3.804 -8.203 -30.856 1.00 82.75 107 ASN A O 1
ATOM 912 N N . VAL A 1 108 ? -3.837 -5.975 -30.713 1.00 82.94 108 VAL A N 1
ATOM 913 C CA . VAL A 1 108 ? -2.975 -5.894 -29.524 1.00 82.94 108 VAL A CA 1
ATOM 914 C C . VAL A 1 108 ? -3.760 -6.156 -28.240 1.00 82.94 108 VAL A C 1
ATOM 916 O O . VAL A 1 108 ? -3.175 -6.653 -27.283 1.00 82.94 108 VAL A O 1
ATOM 919 N N . GLN A 1 109 ? -5.071 -5.890 -28.210 1.00 80.50 109 GLN A N 1
ATOM 920 C CA . GLN A 1 109 ? -5.936 -6.098 -27.042 1.00 80.50 109 GLN A CA 1
ATOM 921 C C . GLN A 1 109 ? -5.824 -7.513 -26.460 1.00 80.50 109 GLN A C 1
ATOM 923 O O . GLN A 1 109 ? -5.698 -7.662 -25.244 1.00 80.50 109 GLN A O 1
ATOM 928 N N . GLU A 1 110 ? -5.773 -8.542 -27.309 1.00 82.19 110 GLU A N 1
ATOM 929 C CA . GLU A 1 110 ? -5.605 -9.933 -26.867 1.00 82.19 110 GLU A CA 1
ATOM 930 C C . GLU A 1 110 ? -4.199 -10.220 -26.311 1.00 82.19 110 GLU A C 1
ATOM 932 O O . GLU A 1 110 ? -4.032 -11.078 -25.443 1.00 82.19 110 GLU A O 1
ATOM 937 N N . LEU A 1 111 ? -3.186 -9.460 -26.744 1.00 84.50 111 LEU A N 1
ATOM 938 C CA . LEU A 1 111 ? -1.815 -9.549 -26.239 1.00 84.50 111 LEU A CA 1
ATOM 939 C C . LEU A 1 111 ? -1.572 -8.731 -24.965 1.00 84.50 111 LEU A C 1
ATOM 941 O O . LEU A 1 111 ? -0.591 -9.010 -24.273 1.00 84.50 111 LEU A O 1
ATOM 945 N N . ILE A 1 112 ? -2.445 -7.781 -24.601 1.00 82.25 112 ILE A N 1
ATOM 946 C CA . ILE A 1 112 ? -2.279 -6.967 -23.383 1.00 82.25 112 ILE A CA 1
ATOM 947 C C . ILE A 1 112 ? -2.117 -7.873 -22.159 1.00 82.25 112 ILE A C 1
ATOM 949 O O . ILE A 1 112 ? -1.166 -7.722 -21.395 1.00 82.25 112 ILE A O 1
ATOM 953 N N . TYR A 1 113 ? -3.001 -8.857 -21.983 1.00 81.75 113 TYR A N 1
ATOM 954 C CA . TYR A 1 113 ? -2.956 -9.744 -20.818 1.00 81.75 113 TYR A CA 1
ATOM 955 C C . TYR A 1 113 ? -1.696 -10.630 -20.772 1.00 81.75 113 TYR A C 1
ATOM 957 O O . TYR A 1 113 ? -1.038 -10.660 -19.725 1.00 81.75 113 TYR A O 1
ATOM 965 N N . PRO A 1 114 ? -1.301 -11.328 -21.857 1.00 89.25 114 PRO A N 1
ATOM 966 C CA . PRO A 1 114 ? -0.019 -12.025 -21.930 1.00 89.25 114 PRO A CA 1
ATOM 967 C C . PRO A 1 114 ? 1.192 -11.130 -21.649 1.00 89.25 114 PRO A C 1
ATOM 969 O O . PRO A 1 114 ? 2.065 -11.526 -20.873 1.00 89.25 114 PRO A O 1
ATOM 972 N N . ILE A 1 115 ? 1.235 -9.921 -22.222 1.00 88.31 115 ILE A N 1
ATOM 973 C CA . ILE A 1 115 ? 2.334 -8.965 -22.024 1.00 88.31 115 ILE A CA 1
ATOM 974 C C . ILE A 1 115 ? 2.393 -8.533 -20.562 1.00 88.31 115 ILE A C 1
ATOM 976 O O . ILE A 1 115 ? 3.447 -8.641 -19.944 1.00 88.31 115 ILE A O 1
ATOM 980 N N . MET A 1 116 ? 1.265 -8.141 -19.969 1.00 83.94 116 MET A N 1
ATOM 981 C CA . MET A 1 116 ? 1.198 -7.764 -18.555 1.00 83.94 116 MET A CA 1
ATOM 982 C C . MET A 1 116 ? 1.602 -8.922 -17.638 1.00 83.94 116 MET A C 1
ATOM 984 O O . MET A 1 116 ? 2.287 -8.720 -16.635 1.00 83.94 116 MET A O 1
ATOM 988 N N . LYS A 1 117 ? 1.242 -10.161 -17.989 1.00 88.12 117 LYS A N 1
ATOM 989 C CA . LYS A 1 117 ? 1.660 -11.361 -17.253 1.00 88.12 117 LYS A CA 1
ATOM 990 C C . LYS A 1 117 ? 3.166 -11.611 -17.370 1.00 88.12 117 LYS A C 1
ATOM 992 O O . LYS A 1 117 ? 3.786 -11.984 -16.375 1.00 88.12 117 LYS A O 1
ATOM 997 N N . CYS A 1 118 ? 3.749 -11.411 -18.550 1.00 90.94 118 CYS A N 1
ATOM 998 C CA . CYS A 1 118 ? 5.190 -11.517 -18.774 1.00 90.94 118 CYS A CA 1
ATOM 999 C C . CYS A 1 118 ? 5.945 -10.425 -18.010 1.00 90.94 118 CYS A C 1
ATOM 1001 O O . CYS A 1 118 ? 6.824 -10.737 -17.210 1.00 90.94 118 CYS A O 1
ATOM 1003 N N . LEU A 1 119 ? 5.518 -9.169 -18.160 1.00 89.25 119 LEU A N 1
ATOM 1004 C CA . LEU A 1 119 ? 6.067 -8.022 -17.448 1.00 89.25 119 LEU A CA 1
ATOM 1005 C C . LEU A 1 119 ? 6.031 -8.266 -15.941 1.00 89.25 119 LEU A C 1
ATOM 1007 O O . LEU A 1 119 ? 7.056 -8.136 -15.286 1.00 89.25 119 LEU A O 1
ATOM 1011 N N . ARG A 1 120 ? 4.901 -8.746 -15.405 1.00 87.69 120 ARG A N 1
ATOM 1012 C CA . ARG A 1 120 ? 4.782 -9.116 -13.990 1.00 87.69 120 ARG A CA 1
ATOM 1013 C C . ARG A 1 120 ? 5.796 -10.177 -13.570 1.00 87.69 120 ARG A C 1
ATOM 1015 O O . ARG A 1 120 ? 6.324 -10.092 -12.470 1.00 87.69 120 ARG A O 1
ATOM 1022 N N . ARG A 1 121 ? 6.069 -11.189 -14.398 1.00 90.38 121 ARG A N 1
ATOM 1023 C CA . ARG A 1 121 ? 7.076 -12.219 -14.078 1.00 90.38 121 ARG A CA 1
ATOM 1024 C C . ARG A 1 121 ? 8.490 -11.646 -14.049 1.00 90.38 121 ARG A C 1
ATOM 1026 O O . ARG A 1 121 ? 9.264 -12.053 -13.191 1.00 90.38 121 ARG A O 1
ATOM 1033 N N . VAL A 1 122 ? 8.798 -10.715 -14.949 1.00 90.56 122 VAL A N 1
ATOM 1034 C CA . VAL A 1 122 ? 10.100 -10.038 -15.016 1.00 90.56 122 VAL A CA 1
ATOM 1035 C C . VAL A 1 122 ? 10.276 -9.057 -13.855 1.00 90.56 122 VAL A C 1
ATOM 1037 O O . VAL A 1 122 ? 11.346 -9.004 -13.257 1.00 90.56 122 VAL A O 1
ATOM 1040 N N . THR A 1 123 ? 9.231 -8.312 -13.489 1.00 85.06 123 THR A N 1
ATOM 1041 C CA . THR A 1 123 ? 9.306 -7.290 -12.436 1.00 85.06 123 THR A CA 1
ATOM 1042 C C . THR A 1 123 ? 9.214 -7.868 -11.026 1.00 85.06 123 THR A C 1
ATOM 1044 O O . THR A 1 123 ? 9.831 -7.325 -10.115 1.00 85.06 123 THR A O 1
ATOM 1047 N N . LEU A 1 124 ? 8.518 -8.992 -10.813 1.00 83.94 124 LEU A N 1
ATOM 1048 C CA . LEU A 1 124 ? 8.367 -9.604 -9.486 1.00 83.94 124 LEU A CA 1
ATOM 1049 C C . LEU A 1 124 ? 9.694 -9.873 -8.739 1.00 83.94 124 LEU A C 1
ATOM 1051 O O . LEU A 1 124 ? 9.747 -9.557 -7.551 1.00 83.94 124 LEU A O 1
ATOM 1055 N N . PRO A 1 125 ? 10.756 -10.444 -9.348 1.00 85.44 125 PRO A N 1
ATOM 1056 C CA . PRO A 1 125 ? 12.032 -10.630 -8.653 1.00 85.44 125 PRO A CA 1
ATOM 1057 C C . PRO A 1 125 ? 12.709 -9.301 -8.298 1.00 85.44 125 PRO A C 1
ATOM 1059 O O . PRO A 1 125 ? 13.290 -9.198 -7.222 1.00 85.44 125 PRO A O 1
ATOM 1062 N N . VAL A 1 126 ? 12.583 -8.277 -9.148 1.00 83.75 126 VAL A N 1
ATOM 1063 C CA . VAL A 1 126 ? 13.139 -6.936 -8.895 1.00 83.75 126 VAL A CA 1
ATOM 1064 C C . VAL A 1 126 ? 12.455 -6.293 -7.689 1.00 83.75 126 VAL A C 1
ATOM 1066 O O . VAL A 1 126 ? 13.125 -5.833 -6.769 1.00 83.75 126 VAL A O 1
ATOM 1069 N N . VAL A 1 127 ? 11.122 -6.341 -7.651 1.00 80.38 127 VAL A N 1
ATOM 1070 C CA . VAL A 1 127 ? 10.316 -5.821 -6.535 1.00 80.38 127 VAL A CA 1
ATOM 1071 C C . VAL A 1 127 ? 10.656 -6.556 -5.234 1.00 80.38 127 VAL A C 1
ATOM 1073 O O . VAL A 1 127 ? 10.879 -5.927 -4.205 1.00 80.38 127 VAL A O 1
ATOM 1076 N N . LYS A 1 128 ? 10.796 -7.888 -5.275 1.00 80.31 128 LYS A N 1
ATOM 1077 C CA . LYS A 1 128 ? 11.201 -8.680 -4.099 1.00 80.31 128 LYS A CA 1
ATOM 1078 C C . LYS A 1 128 ? 12.609 -8.352 -3.597 1.00 80.31 128 LYS A C 1
ATOM 1080 O O . LYS A 1 128 ? 12.838 -8.418 -2.394 1.00 80.31 128 LYS A O 1
ATOM 1085 N N . ALA A 1 129 ? 13.540 -8.024 -4.491 1.00 85.06 129 ALA A N 1
ATOM 1086 C CA . ALA A 1 129 ? 14.901 -7.644 -4.122 1.00 85.06 129 ALA A CA 1
ATOM 1087 C C . ALA A 1 129 ? 14.984 -6.227 -3.523 1.00 85.06 129 ALA A C 1
ATOM 1089 O O . ALA A 1 129 ? 15.940 -5.923 -2.813 1.00 85.06 129 ALA A O 1
ATOM 1090 N N . MET A 1 130 ? 13.989 -5.370 -3.781 1.00 83.81 130 MET A N 1
ATOM 1091 C CA . MET A 1 130 ? 13.952 -3.971 -3.341 1.00 83.81 130 MET A CA 1
ATOM 1092 C C . MET A 1 130 ? 12.732 -3.698 -2.440 1.00 83.81 130 MET A C 1
ATOM 1094 O O . MET A 1 130 ? 11.759 -3.057 -2.860 1.00 83.81 130 MET A O 1
ATOM 1098 N N . PRO A 1 131 ? 12.763 -4.152 -1.172 1.00 73.31 131 PRO A N 1
ATOM 1099 C CA . PRO A 1 131 ? 11.645 -3.980 -0.248 1.00 73.31 131 PRO A CA 1
ATOM 1100 C C . PRO A 1 131 ? 11.358 -2.508 0.064 1.00 73.31 131 PRO A C 1
ATOM 1102 O O . PRO A 1 131 ? 10.196 -2.152 0.240 1.00 73.31 131 PRO A O 1
ATOM 1105 N N . SER A 1 132 ? 12.379 -1.644 0.066 1.00 77.94 132 SER A N 1
ATOM 1106 C CA . SER A 1 132 ? 12.213 -0.201 0.265 1.00 77.94 132 SER A CA 1
ATOM 1107 C C . SER A 1 132 ? 11.314 0.405 -0.811 1.00 77.94 132 SER A C 1
ATOM 1109 O O . SER A 1 132 ? 10.283 0.971 -0.476 1.00 77.94 132 SER A O 1
ATOM 1111 N N . VAL A 1 133 ? 11.632 0.208 -2.094 1.00 73.94 133 VAL A N 1
ATOM 1112 C CA . VAL A 1 133 ? 10.844 0.708 -3.242 1.00 73.94 133 VAL A CA 1
ATOM 1113 C C . VAL A 1 133 ? 9.414 0.168 -3.229 1.00 73.94 133 VAL A C 1
ATOM 1115 O O . VAL A 1 133 ? 8.478 0.875 -3.585 1.00 73.94 133 VAL A O 1
ATOM 1118 N N . THR A 1 134 ? 9.229 -1.068 -2.769 1.00 71.62 134 THR A N 1
ATOM 1119 C CA . THR A 1 134 ? 7.897 -1.677 -2.653 1.00 71.62 134 THR A CA 1
ATOM 1120 C C . THR A 1 134 ? 7.035 -0.972 -1.604 1.00 71.62 134 THR A C 1
ATOM 1122 O O . THR A 1 134 ? 5.839 -0.817 -1.809 1.00 71.62 134 THR A O 1
ATOM 1125 N N . VAL A 1 135 ? 7.620 -0.509 -0.491 1.00 71.00 135 VAL A N 1
ATOM 1126 C CA . VAL A 1 135 ? 6.894 0.302 0.508 1.00 71.00 135 VAL A CA 1
ATOM 1127 C C . VAL A 1 135 ? 6.405 1.610 -0.115 1.00 71.00 135 VAL A C 1
ATOM 1129 O O . VAL A 1 135 ? 5.236 1.939 0.037 1.00 71.00 135 VAL A O 1
ATOM 1132 N N . TRP A 1 136 ? 7.253 2.284 -0.897 1.00 66.62 136 TRP A N 1
ATOM 1133 C CA . TRP A 1 136 ? 6.879 3.493 -1.639 1.00 66.62 136 TRP A CA 1
ATOM 1134 C C . TRP A 1 136 ? 5.762 3.215 -2.666 1.00 66.62 136 TRP A C 1
ATOM 1136 O O . TRP A 1 136 ? 4.810 3.976 -2.763 1.00 66.62 136 TRP A O 1
ATOM 1146 N N . TYR A 1 137 ? 5.832 2.105 -3.403 1.00 65.75 137 TYR A N 1
ATOM 1147 C CA . TYR A 1 137 ? 4.805 1.737 -4.387 1.00 65.75 137 TYR A CA 1
ATOM 1148 C C . TYR A 1 137 ? 3.439 1.396 -3.762 1.00 65.75 137 TYR A C 1
ATOM 1150 O O . TYR A 1 137 ? 2.403 1.678 -4.359 1.00 65.75 137 TYR A O 1
ATOM 1158 N N . ASP A 1 138 ? 3.431 0.779 -2.579 1.00 62.88 138 ASP A N 1
ATOM 1159 C CA . ASP A 1 138 ? 2.200 0.369 -1.891 1.00 62.88 138 ASP A CA 1
ATOM 1160 C C . ASP A 1 138 ? 1.505 1.526 -1.144 1.00 62.88 138 ASP A C 1
ATOM 1162 O O . ASP A 1 138 ? 0.340 1.408 -0.747 1.00 62.88 138 ASP A O 1
ATOM 1166 N N . GLU A 1 139 ? 2.203 2.641 -0.930 1.00 63.00 139 GLU A N 1
ATOM 1167 C CA . GLU A 1 139 ? 1.631 3.865 -0.378 1.00 63.00 139 GLU A CA 1
ATOM 1168 C C . GLU A 1 139 ? 0.948 4.643 -1.507 1.00 63.00 139 GLU A C 1
ATOM 1170 O O . GLU A 1 139 ? 1.591 5.330 -2.294 1.00 63.00 139 GLU A O 1
ATOM 1175 N N . MET A 1 140 ? -0.383 4.527 -1.601 1.00 54.56 140 MET A N 1
ATOM 1176 C CA . MET A 1 140 ? -1.161 5.133 -2.693 1.00 54.56 140 MET A CA 1
ATOM 1177 C C . MET A 1 140 ? -1.063 6.667 -2.798 1.00 54.56 140 MET A C 1
ATOM 1179 O O . MET A 1 140 ? -1.463 7.210 -3.820 1.00 54.56 140 MET A O 1
ATOM 1183 N N . CYS A 1 141 ? -0.474 7.360 -1.821 1.00 53.56 141 CYS A N 1
ATOM 1184 C CA . CYS A 1 141 ? -0.190 8.793 -1.887 1.00 53.56 141 CYS A CA 1
ATOM 1185 C C . CYS A 1 141 ? 1.118 9.099 -1.151 1.00 53.56 141 CYS A C 1
ATOM 1187 O O . CYS A 1 141 ? 1.121 9.263 0.064 1.00 53.56 141 CYS A O 1
ATOM 1189 N N . LEU A 1 142 ? 2.234 9.179 -1.876 1.00 43.19 142 LEU A N 1
ATOM 1190 C CA . LEU A 1 142 ? 3.533 9.541 -1.289 1.00 43.19 142 LEU A CA 1
ATOM 1191 C C . LEU A 1 142 ? 3.748 11.042 -1.118 1.00 43.19 142 LEU A C 1
ATOM 1193 O O . LEU A 1 142 ? 4.509 11.468 -0.256 1.00 43.19 142 LEU A O 1
ATOM 1197 N N . LEU A 1 143 ? 3.078 11.838 -1.941 1.00 44.38 143 LEU A N 1
ATOM 1198 C CA . LEU A 1 143 ? 2.955 13.273 -1.778 1.00 44.38 143 LEU A CA 1
ATOM 1199 C C . LEU A 1 143 ? 1.554 13.642 -2.238 1.00 44.38 143 LEU A C 1
ATOM 1201 O O . LEU A 1 143 ? 1.225 13.464 -3.413 1.00 44.38 143 LEU A O 1
ATOM 1205 N N . GLU A 1 144 ? 0.740 14.175 -1.330 1.00 46.59 144 GLU A N 1
ATOM 1206 C CA . GLU A 1 144 ? -0.348 15.046 -1.759 1.00 46.59 144 GLU A CA 1
ATOM 1207 C C . GLU A 1 144 ? 0.299 16.161 -2.568 1.00 46.59 144 GLU A C 1
ATOM 1209 O O . GLU A 1 144 ? 1.150 16.895 -2.069 1.00 46.59 144 GLU A O 1
ATOM 1214 N N . ASN A 1 145 ? -0.014 16.222 -3.856 1.00 52.81 145 ASN A N 1
ATOM 1215 C CA . ASN A 1 145 ? 0.522 17.263 -4.704 1.00 52.81 145 ASN A CA 1
ATOM 1216 C C . ASN A 1 145 ? -0.197 18.570 -4.325 1.00 52.81 145 ASN A C 1
ATOM 1218 O O . ASN A 1 145 ? -1.383 18.706 -4.625 1.00 52.81 145 ASN A O 1
ATOM 1222 N N . PRO A 1 146 ? 0.488 19.552 -3.710 1.00 60.03 146 PRO A N 1
ATOM 1223 C CA . PRO A 1 146 ? -0.159 20.773 -3.230 1.00 60.03 146 PRO A CA 1
ATOM 1224 C C . PRO A 1 146 ? -0.729 21.633 -4.370 1.00 60.03 146 PRO A C 1
ATOM 1226 O O . PRO A 1 146 ? -1.569 22.495 -4.131 1.00 60.03 146 PRO A O 1
ATOM 1229 N N . HIS A 1 147 ? -0.294 21.391 -5.611 1.00 59.00 147 HIS A N 1
ATOM 1230 C CA . HIS A 1 147 ? -0.775 22.060 -6.820 1.00 59.00 147 HIS A CA 1
ATOM 1231 C C . HIS A 1 147 ? -1.760 21.215 -7.637 1.00 59.00 147 HIS A C 1
ATOM 1233 O O . HIS A 1 147 ? -2.356 21.722 -8.585 1.00 59.00 147 HIS A O 1
ATOM 1239 N N . PHE A 1 148 ? -1.940 19.941 -7.288 1.00 49.50 148 PHE A N 1
ATOM 1240 C CA . PHE A 1 148 ? -2.961 19.074 -7.860 1.00 49.50 148 PHE A CA 1
ATOM 1241 C C . PHE A 1 148 ? -3.931 18.704 -6.749 1.00 49.50 148 PHE A C 1
ATOM 1243 O O . PHE A 1 148 ? -3.842 17.658 -6.113 1.00 49.50 148 PHE A O 1
ATOM 1250 N N . GLN A 1 149 ? -4.888 19.593 -6.537 1.00 52.81 149 GLN A N 1
ATOM 1251 C CA . GLN A 1 149 ? -6.165 19.175 -5.995 1.00 52.81 149 GLN A CA 1
ATOM 1252 C C . GLN A 1 149 ? -6.850 18.439 -7.142 1.00 52.81 149 GLN A C 1
ATOM 1254 O O . GLN A 1 149 ? -7.002 19.013 -8.224 1.00 52.81 149 GLN A O 1
ATOM 1259 N N . ALA A 1 150 ? -7.178 17.156 -6.954 1.00 52.53 150 ALA A N 1
ATOM 1260 C CA . ALA A 1 150 ? -8.071 16.477 -7.883 1.00 52.53 150 ALA A CA 1
ATOM 1261 C C . ALA A 1 150 ? -9.277 17.403 -8.053 1.00 52.53 150 ALA A C 1
ATOM 1263 O O . ALA A 1 150 ? -9.929 17.725 -7.060 1.00 52.53 150 ALA A O 1
ATOM 1264 N N . THR A 1 151 ? -9.464 17.918 -9.271 1.00 44.78 151 THR A N 1
ATOM 1265 C CA . THR A 1 151 ? -10.520 18.877 -9.609 1.00 44.78 151 THR A CA 1
ATOM 1266 C C . THR A 1 151 ? -11.795 18.330 -9.009 1.00 44.78 151 THR A C 1
ATOM 1268 O O . THR A 1 151 ? -12.090 17.175 -9.323 1.00 44.78 151 THR A O 1
ATOM 1271 N N . ASP A 1 152 ? -12.414 19.098 -8.099 1.00 50.28 152 ASP A N 1
ATOM 1272 C CA . ASP A 1 152 ? -13.502 18.695 -7.202 1.00 50.28 152 ASP A CA 1
ATOM 1273 C C . ASP A 1 152 ? -14.110 17.376 -7.650 1.00 50.28 152 ASP A C 1
ATOM 1275 O O . ASP A 1 152 ? -14.897 17.350 -8.599 1.00 50.28 152 ASP A O 1
ATOM 1279 N N . MET A 1 153 ? -13.642 16.259 -7.066 1.00 49.53 153 MET A N 1
ATOM 1280 C CA . MET A 1 153 ? -14.206 14.947 -7.370 1.00 49.53 153 MET A CA 1
ATOM 1281 C C . MET A 1 153 ? -15.708 15.121 -7.250 1.00 49.53 153 MET A C 1
ATOM 1283 O O . MET A 1 153 ? -16.145 15.338 -6.125 1.00 49.53 153 MET A O 1
ATOM 1287 N N . ASN A 1 154 ? -16.448 15.091 -8.373 1.00 48.00 154 ASN A N 1
ATOM 1288 C CA . ASN A 1 154 ? -17.866 15.449 -8.400 1.00 48.00 154 ASN A CA 1
ATOM 1289 C C . ASN A 1 154 ? -18.545 14.734 -7.241 1.00 48.00 154 ASN A C 1
ATOM 1291 O O . ASN A 1 154 ? -18.747 13.516 -7.272 1.00 48.00 154 ASN A O 1
ATOM 1295 N N . CYS A 1 155 ? -18.811 15.492 -6.183 1.00 57.28 155 CYS A N 1
ATOM 1296 C CA . CYS A 1 155 ? -19.156 14.934 -4.890 1.00 57.28 155 CYS A CA 1
ATOM 1297 C C . CYS A 1 155 ? -20.659 14.683 -4.847 1.00 57.28 155 CYS A C 1
ATOM 1299 O O . CYS A 1 155 ? -21.226 14.574 -3.779 1.00 57.28 155 CYS A O 1
ATOM 1301 N N . TRP A 1 156 ? -21.309 14.552 -6.006 1.00 60.47 156 TRP A N 1
ATOM 1302 C CA . TRP A 1 156 ? -22.757 14.454 -6.161 1.00 60.47 156 TRP A CA 1
ATOM 1303 C C . TRP A 1 156 ? -23.386 13.360 -5.282 1.00 60.47 156 TRP A C 1
ATOM 1305 O O . TRP A 1 156 ? -24.527 13.492 -4.861 1.00 60.47 156 TRP A O 1
ATOM 1315 N N . ALA A 1 157 ? -22.638 12.294 -4.970 1.00 55.31 157 ALA A N 1
ATOM 1316 C CA . ALA A 1 157 ? -23.079 11.224 -4.075 1.00 55.31 157 ALA A CA 1
ATOM 1317 C C . ALA A 1 157 ? -22.882 11.531 -2.572 1.00 55.31 157 ALA A C 1
ATOM 1319 O O . ALA A 1 157 ? -23.545 10.922 -1.738 1.00 55.31 157 ALA A O 1
ATOM 1320 N N . CYS A 1 158 ? -21.978 12.447 -2.210 1.00 59.47 158 CYS A N 1
ATOM 1321 C CA . CYS A 1 158 ? -21.606 12.758 -0.823 1.00 59.47 158 CYS A CA 1
ATOM 1322 C C . CYS A 1 158 ? -21.976 14.191 -0.383 1.00 59.47 158 CYS A C 1
ATOM 1324 O O . CYS A 1 158 ? -22.023 14.457 0.814 1.00 59.47 158 CYS A O 1
ATOM 1326 N N . GLU A 1 159 ? -22.244 15.102 -1.321 1.00 64.50 159 GLU A N 1
ATOM 1327 C CA . GLU A 1 159 ? -22.483 16.540 -1.115 1.00 64.50 159 GLU A CA 1
ATOM 1328 C C . GLU A 1 159 ? -23.757 16.805 -0.303 1.00 64.50 159 GLU A C 1
ATOM 1330 O O . GLU A 1 159 ? -23.802 17.723 0.513 1.00 64.50 159 GLU A O 1
ATOM 1335 N N . GLU A 1 160 ? -24.764 15.939 -0.441 1.00 62.22 160 GLU A N 1
ATOM 1336 C CA . GLU A 1 160 ? -26.031 16.031 0.294 1.00 62.22 160 GLU A CA 1
ATOM 1337 C C . GLU A 1 160 ? -26.143 15.043 1.467 1.00 62.22 160 GLU A C 1
ATOM 1339 O O . GLU A 1 160 ? -27.189 14.955 2.120 1.00 62.22 160 GLU A O 1
ATOM 1344 N N . VAL A 1 161 ? -25.083 14.293 1.783 1.00 64.06 161 VAL A N 1
ATOM 1345 C CA . VAL A 1 161 ? -25.129 13.310 2.872 1.00 64.06 161 VAL A CA 1
ATOM 1346 C C . VAL A 1 161 ? -25.077 14.033 4.217 1.00 64.06 161 VAL A C 1
ATOM 1348 O O . VAL A 1 161 ? -24.017 14.303 4.776 1.00 64.06 161 VAL A O 1
ATOM 1351 N N . ARG A 1 162 ? -26.255 14.313 4.780 1.00 68.88 162 ARG A N 1
ATOM 1352 C CA . ARG A 1 162 ? -26.406 14.869 6.138 1.00 68.88 162 ARG A CA 1
ATOM 1353 C C . ARG A 1 162 ? -26.342 13.812 7.239 1.00 68.88 162 ARG A C 1
ATOM 1355 O O . ARG A 1 162 ? -26.162 14.148 8.406 1.00 68.88 162 ARG A O 1
ATOM 1362 N N . SER A 1 163 ? -26.522 12.544 6.886 1.00 72.19 163 SER A N 1
ATOM 1363 C CA . SER A 1 163 ? -26.569 11.429 7.832 1.00 72.19 163 SER A CA 1
ATOM 1364 C C . SER A 1 163 ? -26.257 10.112 7.133 1.00 72.19 163 SER A C 1
ATOM 1366 O O . SER A 1 163 ? -26.621 9.932 5.972 1.00 72.19 163 SER A O 1
ATOM 1368 N N . VAL A 1 164 ? -25.640 9.181 7.858 1.00 72.75 164 VAL A N 1
ATOM 1369 C CA . VAL A 1 164 ? -25.329 7.831 7.374 1.00 72.75 164 VAL A CA 1
ATOM 1370 C C . VAL A 1 164 ? -26.435 6.876 7.821 1.00 72.75 164 VAL A C 1
ATOM 1372 O O . VAL A 1 164 ? -26.822 6.882 8.990 1.00 72.75 164 VAL A O 1
ATOM 1375 N N . LEU A 1 165 ? -26.959 6.063 6.903 1.00 76.31 165 LEU A N 1
ATOM 1376 C CA . LEU A 1 165 ? -28.082 5.170 7.190 1.00 76.31 165 LEU A CA 1
ATOM 1377 C C . LEU A 1 165 ? -27.630 3.946 8.004 1.00 76.31 165 LEU A C 1
ATOM 1379 O O . LEU A 1 165 ? -26.730 3.228 7.584 1.00 76.31 165 LEU A O 1
ATOM 1383 N N . ASP A 1 166 ? -28.265 3.659 9.141 1.00 80.25 166 ASP A N 1
ATOM 1384 C CA . ASP A 1 166 ? -27.991 2.441 9.919 1.00 80.25 166 ASP A CA 1
ATOM 1385 C C . ASP A 1 166 ? -28.893 1.284 9.447 1.00 80.25 166 ASP A C 1
ATOM 1387 O O . ASP A 1 166 ? -30.095 1.261 9.716 1.00 80.25 166 ASP A O 1
ATOM 1391 N N . LEU A 1 167 ? -28.307 0.308 8.750 1.00 80.12 167 LEU A N 1
ATOM 1392 C CA . LEU A 1 167 ? -28.983 -0.881 8.218 1.00 80.12 167 LEU A CA 1
ATOM 1393 C C . LEU A 1 167 ? -28.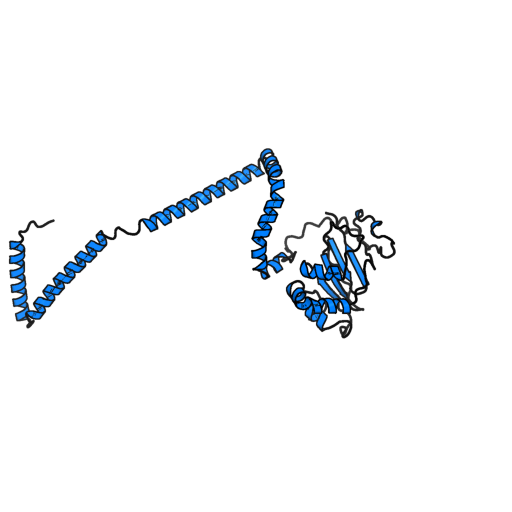854 -2.109 9.126 1.00 80.12 167 LEU A C 1
ATOM 1395 O O . LEU A 1 167 ? -29.253 -3.207 8.746 1.00 80.12 167 LEU A O 1
ATOM 1399 N N . SER A 1 168 ? -28.331 -1.958 10.341 1.00 76.62 168 SER A N 1
ATOM 1400 C CA . SER A 1 168 ? -28.055 -3.091 11.241 1.00 76.62 168 SER A CA 1
ATOM 1401 C C . SER A 1 168 ? -29.297 -3.874 11.655 1.00 76.62 168 SER A C 1
ATOM 1403 O O . SER A 1 168 ? -29.201 -5.040 12.021 1.00 76.62 168 SER A O 1
ATOM 1405 N N . LYS A 1 169 ? -30.471 -3.233 11.630 1.00 79.31 169 LYS A N 1
ATOM 1406 C CA . LYS A 1 169 ? -31.755 -3.874 11.953 1.00 79.31 169 LYS A CA 1
ATOM 1407 C C . LYS A 1 169 ? -32.384 -4.589 10.753 1.00 79.31 169 LYS A C 1
ATOM 1409 O O . LYS A 1 169 ? -33.432 -5.213 10.903 1.00 79.31 169 LYS A O 1
ATOM 1414 N N . MET A 1 170 ? -31.789 -4.476 9.567 1.00 76.75 170 MET A N 1
ATOM 1415 C CA . MET A 1 170 ? -32.308 -5.085 8.350 1.00 76.75 170 MET A CA 1
ATOM 1416 C C . MET A 1 170 ? -31.905 -6.560 8.285 1.00 76.75 170 MET A C 1
ATOM 1418 O O . MET A 1 170 ? -30.751 -6.906 8.522 1.00 76.75 170 MET A O 1
ATOM 1422 N N . HIS A 1 171 ? -32.852 -7.436 7.945 1.00 70.88 171 HIS A N 1
ATOM 1423 C CA . HIS A 1 171 ? -32.600 -8.880 7.919 1.00 70.88 171 HIS A CA 1
ATOM 1424 C C . HIS A 1 171 ? -31.620 -9.287 6.806 1.00 70.88 171 HIS A C 1
ATOM 1426 O O . HIS A 1 171 ? -30.818 -10.201 6.983 1.00 70.88 171 HIS A O 1
ATOM 1432 N N . ASN A 1 172 ? -31.645 -8.573 5.675 1.00 73.25 172 ASN A N 1
ATOM 1433 C CA . ASN A 1 172 ? -30.707 -8.758 4.577 1.00 73.25 172 ASN A CA 1
ATOM 1434 C C . ASN A 1 172 ? -30.273 -7.397 3.999 1.00 73.25 172 ASN A C 1
ATOM 1436 O O . ASN A 1 172 ? -30.990 -6.810 3.189 1.00 73.25 172 ASN A O 1
ATOM 1440 N N . PRO A 1 173 ? -29.079 -6.899 4.362 1.00 70.38 173 PRO A N 1
ATOM 1441 C CA . PRO A 1 173 ? -28.557 -5.628 3.859 1.00 70.38 173 PRO A CA 1
ATOM 1442 C C . PRO A 1 173 ? -28.378 -5.566 2.333 1.00 70.38 173 PRO A C 1
ATOM 1444 O O . PRO A 1 173 ? -28.216 -4.475 1.800 1.00 70.38 173 PRO A O 1
ATOM 1447 N N . ARG A 1 174 ? -28.419 -6.700 1.607 1.00 67.75 174 ARG A N 1
ATOM 1448 C CA . ARG A 1 174 ? -28.400 -6.703 0.128 1.00 67.75 174 ARG A CA 1
ATOM 1449 C C . ARG A 1 174 ? -29.654 -6.101 -0.493 1.00 67.75 174 ARG A C 1
ATOM 1451 O O . ARG A 1 174 ? -29.591 -5.638 -1.628 1.00 67.75 174 ARG A O 1
ATOM 1458 N N . ASP A 1 175 ? -30.776 -6.166 0.219 1.00 69.25 175 ASP A N 1
ATOM 1459 C CA . ASP A 1 175 ? -32.064 -5.683 -0.280 1.00 69.25 175 ASP A CA 1
ATOM 1460 C C . ASP A 1 175 ? -32.083 -4.151 -0.325 1.00 69.25 175 ASP A C 1
ATOM 1462 O O . ASP A 1 175 ? -32.802 -3.548 -1.124 1.00 69.25 175 ASP A O 1
ATOM 1466 N N . PHE A 1 176 ? -31.230 -3.514 0.486 1.00 68.69 176 PHE A N 1
ATOM 1467 C CA . PHE A 1 176 ? -30.880 -2.121 0.298 1.00 68.69 176 PHE A CA 1
ATOM 1468 C C . PHE A 1 176 ? -30.036 -2.006 -0.970 1.00 68.69 176 PHE A C 1
ATOM 1470 O O . PHE A 1 176 ? -28.842 -2.303 -0.969 1.00 68.69 176 PHE A O 1
ATOM 1477 N N . GLN A 1 177 ? -30.683 -1.615 -2.071 1.00 59.28 177 GLN A N 1
ATOM 1478 C CA . GLN A 1 177 ? -30.027 -1.445 -3.361 1.00 59.28 177 GLN A CA 1
ATOM 1479 C C . GLN A 1 177 ? -28.771 -0.571 -3.196 1.00 59.28 177 GLN A C 1
ATOM 1481 O O . GLN A 1 177 ? -28.897 0.630 -2.947 1.00 59.28 177 GLN A O 1
ATOM 1486 N N . PRO A 1 178 ? -27.560 -1.115 -3.428 1.00 54.47 178 PRO A N 1
ATOM 1487 C CA . PRO A 1 178 ? -26.308 -0.351 -3.379 1.00 54.47 178 PRO A CA 1
ATOM 1488 C C . PRO A 1 178 ? -26.223 0.749 -4.455 1.00 54.47 178 PRO A C 1
ATOM 1490 O O . PRO A 1 178 ? -25.216 1.440 -4.575 1.00 54.47 178 PRO A O 1
ATOM 1493 N N . HIS A 1 179 ? -27.254 0.867 -5.296 1.00 51.12 179 HIS A N 1
ATOM 1494 C CA . HIS A 1 179 ? -27.331 1.723 -6.474 1.00 51.12 179 HIS A CA 1
ATOM 1495 C C . HIS A 1 179 ? -27.657 3.185 -6.163 1.00 51.12 179 HIS A C 1
ATOM 1497 O O . HIS A 1 179 ? -27.609 4.009 -7.070 1.00 51.12 179 HIS A O 1
ATOM 1503 N N . THR A 1 180 ? -27.990 3.511 -4.915 1.00 55.25 180 THR A N 1
ATOM 1504 C CA . THR A 1 180 ? -28.429 4.858 -4.533 1.00 55.25 180 THR A CA 1
ATOM 1505 C C . THR A 1 180 ? -27.277 5.798 -4.173 1.00 55.25 180 THR A C 1
ATOM 1507 O O . THR A 1 180 ? -27.503 6.991 -4.028 1.00 55.25 180 THR A O 1
ATOM 1510 N N . GLY A 1 181 ? -26.044 5.290 -4.044 1.00 58.81 181 GLY A N 1
ATOM 1511 C CA . GLY A 1 181 ? -24.869 6.108 -3.713 1.00 58.81 181 GLY A CA 1
ATOM 1512 C C . GLY A 1 181 ? -24.846 6.643 -2.276 1.00 58.81 181 GLY A C 1
ATOM 1513 O O . GLY A 1 181 ? -23.882 7.304 -1.903 1.00 58.81 181 GLY A O 1
ATOM 1514 N N . PHE A 1 182 ? -25.858 6.332 -1.457 1.00 67.00 182 PHE A N 1
ATOM 1515 C CA . PHE A 1 182 ? -25.909 6.759 -0.062 1.00 67.00 182 PHE A CA 1
ATOM 1516 C C . PHE A 1 182 ? -25.001 5.900 0.825 1.00 67.00 182 PHE A C 1
ATOM 1518 O O . PHE A 1 182 ? -25.048 4.667 0.747 1.00 67.00 182 PHE A O 1
ATOM 1525 N N . PRO A 1 183 ? -24.216 6.519 1.721 1.00 70.19 183 PRO A N 1
ATOM 1526 C CA . PRO A 1 183 ? -23.422 5.781 2.685 1.00 70.19 183 PRO A CA 1
ATOM 1527 C C . PRO A 1 183 ? -24.315 5.165 3.769 1.00 70.19 183 PRO A C 1
ATOM 1529 O O . PRO A 1 183 ? -25.264 5.786 4.260 1.00 70.19 183 PRO A O 1
ATOM 1532 N N . TYR A 1 184 ? -23.976 3.944 4.175 1.00 73.56 184 TYR A N 1
ATOM 1533 C CA . TYR A 1 184 ? -24.704 3.190 5.190 1.00 73.56 184 TYR A CA 1
ATOM 1534 C C . TYR A 1 184 ? -23.758 2.417 6.120 1.00 73.56 184 TYR A C 1
ATOM 1536 O O . TYR A 1 184 ? -22.593 2.185 5.807 1.00 73.56 184 TYR A O 1
ATOM 1544 N N . ILE A 1 185 ? -24.268 2.010 7.280 1.00 75.69 185 ILE A N 1
ATOM 1545 C CA . ILE A 1 185 ? -23.562 1.248 8.314 1.00 75.69 185 ILE A CA 1
ATOM 1546 C C . ILE A 1 185 ? -24.290 -0.078 8.517 1.00 75.69 185 ILE A C 1
ATOM 1548 O O . ILE A 1 185 ? -25.514 -0.095 8.641 1.00 75.69 185 ILE A O 1
ATOM 1552 N N . VAL A 1 186 ? -23.546 -1.183 8.600 1.00 76.50 186 VAL A N 1
ATOM 1553 C CA . VAL A 1 186 ? -24.094 -2.503 8.940 1.00 76.50 186 VAL A CA 1
ATOM 1554 C C . VAL A 1 186 ? -23.338 -3.066 10.134 1.00 76.50 186 VAL A C 1
ATOM 1556 O O . VAL A 1 186 ? -22.200 -3.513 10.023 1.00 76.50 186 VAL A O 1
ATOM 1559 N N . LYS A 1 187 ? -23.981 -3.089 11.295 1.00 75.56 187 LYS A N 1
ATOM 1560 C CA . LYS A 1 187 ? -23.412 -3.664 12.517 1.00 75.56 187 LYS A CA 1
ATOM 1561 C C . LYS A 1 187 ? -23.734 -5.157 12.580 1.00 75.56 187 LYS A C 1
ATOM 1563 O O . LYS A 1 187 ? -24.777 -5.595 12.103 1.00 75.56 187 LYS A O 1
ATOM 1568 N N . GLY A 1 188 ? -22.838 -5.946 13.174 1.00 69.25 188 GLY A N 1
ATOM 1569 C CA . GLY A 1 188 ? -23.062 -7.385 13.375 1.00 69.25 188 GLY A CA 1
ATOM 1570 C C . GLY A 1 188 ? -22.948 -8.246 12.110 1.00 69.25 188 GLY A C 1
ATOM 1571 O O . GLY A 1 188 ? -23.424 -9.375 12.092 1.00 69.25 188 GLY A O 1
ATOM 1572 N N . ALA A 1 189 ? -22.296 -7.745 11.059 1.00 65.25 189 ALA A N 1
ATOM 1573 C CA . ALA A 1 189 ? -22.101 -8.461 9.796 1.00 65.25 189 ALA A CA 1
ATOM 1574 C C . ALA A 1 189 ? -21.181 -9.706 9.884 1.00 65.25 189 ALA A C 1
ATOM 1576 O O . ALA A 1 189 ? -21.000 -10.407 8.886 1.00 65.25 189 ALA A O 1
ATOM 1577 N N . GLY A 1 190 ? -20.593 -9.986 11.052 1.00 69.62 190 GLY A N 1
ATOM 1578 C CA . GLY A 1 190 ? -19.653 -11.080 11.284 1.00 69.62 190 GLY A CA 1
ATOM 1579 C C . GLY A 1 190 ? -19.505 -11.434 12.766 1.00 69.62 190 GLY A C 1
ATOM 1580 O O . GLY A 1 190 ? -20.184 -10.872 13.626 1.00 69.62 190 GLY A O 1
ATOM 1581 N N . ALA A 1 191 ? -18.614 -12.384 13.061 1.00 71.69 191 ALA A N 1
ATOM 1582 C CA . ALA A 1 191 ? -18.320 -12.803 14.429 1.00 71.69 191 ALA A CA 1
ATOM 1583 C C . ALA A 1 191 ? -17.702 -11.654 15.244 1.00 71.69 191 ALA A C 1
ATOM 1585 O O . ALA A 1 191 ? -16.887 -10.888 14.729 1.00 71.69 191 ALA A O 1
ATOM 1586 N N . ALA A 1 192 ? -18.070 -11.552 16.522 1.00 74.69 192 ALA A N 1
ATOM 1587 C CA . ALA A 1 192 ? -17.474 -10.575 17.424 1.00 74.69 192 ALA A CA 1
ATOM 1588 C C . ALA A 1 192 ? -15.989 -10.904 17.640 1.00 74.69 192 ALA A C 1
ATOM 1590 O O . ALA A 1 192 ? -15.650 -11.974 18.148 1.00 74.69 192 ALA A O 1
ATOM 1591 N N . VAL A 1 193 ? -15.107 -9.982 17.255 1.00 80.69 193 VAL A N 1
ATOM 1592 C CA . VAL A 1 193 ? -13.663 -10.097 17.480 1.00 80.69 193 VAL A CA 1
ATOM 1593 C C . VAL A 1 193 ? -13.288 -9.208 18.655 1.00 80.69 193 VAL A C 1
ATOM 1595 O O . VAL A 1 193 ? -13.513 -8.001 18.626 1.00 80.69 193 VAL A O 1
ATOM 1598 N N . THR A 1 194 ? -12.724 -9.813 19.696 1.00 82.94 194 THR A N 1
ATOM 1599 C CA . THR A 1 194 ? -12.210 -9.094 20.868 1.00 82.94 194 THR A CA 1
ATOM 1600 C C . THR A 1 194 ? -10.776 -8.626 20.644 1.00 82.94 194 THR A C 1
ATOM 1602 O O . THR A 1 194 ? -10.044 -9.210 19.835 1.00 82.94 194 THR A O 1
ATOM 1605 N N . TYR A 1 195 ? -10.335 -7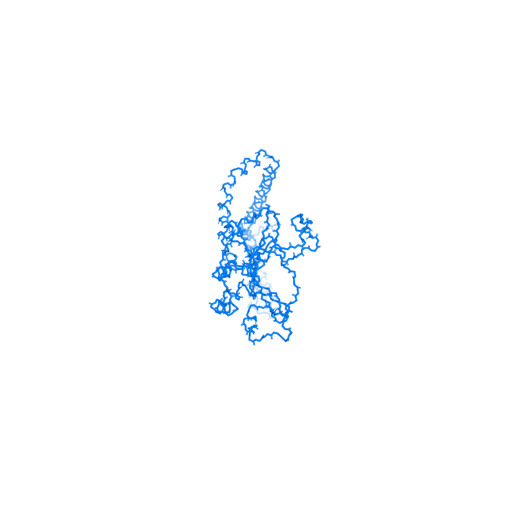.626 21.409 1.00 82.81 195 TYR A N 1
ATOM 1606 C CA . TYR A 1 195 ? -8.949 -7.160 21.362 1.00 82.81 195 TYR A CA 1
ATOM 1607 C C . TYR A 1 195 ? -7.964 -8.290 21.703 1.00 82.81 195 TYR A C 1
ATOM 1609 O O . TYR A 1 195 ? -6.995 -8.503 20.979 1.00 82.81 195 TYR A O 1
ATOM 1617 N N . GLY A 1 196 ? -8.271 -9.132 22.697 1.00 83.94 196 GLY A N 1
ATOM 1618 C CA . GLY A 1 196 ? -7.467 -10.327 22.990 1.00 83.94 196 GLY A CA 1
ATOM 1619 C C . GLY A 1 196 ? -7.343 -11.319 21.819 1.00 83.94 196 GLY A C 1
ATOM 1620 O O . GLY A 1 196 ? -6.315 -11.980 21.665 1.00 83.94 196 GLY A O 1
ATOM 1621 N N . THR A 1 197 ? -8.353 -11.418 20.946 1.00 86.94 197 THR A N 1
ATOM 1622 C CA . THR A 1 197 ? -8.268 -12.238 19.720 1.00 86.94 197 THR A CA 1
ATOM 1623 C C . THR A 1 197 ? -7.320 -11.607 18.701 1.00 86.94 197 THR A C 1
ATOM 1625 O O . THR A 1 197 ? -6.525 -12.308 18.067 1.00 86.94 197 THR A O 1
ATOM 1628 N N . LEU A 1 198 ? -7.366 -10.279 18.576 1.00 86.62 198 LEU A N 1
ATOM 1629 C CA . LEU A 1 198 ? -6.449 -9.519 17.735 1.00 86.62 198 LEU A CA 1
ATOM 1630 C C . LEU A 1 198 ? -4.999 -9.652 18.223 1.00 86.62 198 LEU A C 1
ATOM 1632 O O . LEU A 1 198 ? -4.111 -9.912 17.411 1.00 86.62 198 LEU A O 1
ATOM 1636 N N . GLN A 1 199 ? -4.777 -9.571 19.538 1.00 87.81 199 GLN A N 1
ATOM 1637 C CA . GLN A 1 199 ? -3.465 -9.747 20.159 1.00 87.81 199 GLN A CA 1
ATOM 1638 C C . GLN A 1 199 ? -2.888 -11.140 19.871 1.00 87.81 199 GLN A C 1
ATOM 1640 O O . GLN A 1 199 ? -1.760 -11.253 19.398 1.00 87.81 199 GLN A O 1
ATOM 1645 N N . LYS A 1 200 ? -3.680 -12.208 20.038 1.00 90.81 200 LYS A N 1
ATOM 1646 C CA . LYS A 1 200 ? -3.242 -13.578 19.705 1.00 90.81 200 LYS A CA 1
ATOM 1647 C C . LYS A 1 200 ? -2.869 -13.738 18.231 1.00 90.81 200 LYS A C 1
ATOM 1649 O O . LYS A 1 200 ? -1.899 -14.426 17.901 1.00 90.81 200 LYS A O 1
ATOM 1654 N N . MET A 1 201 ? -3.634 -13.117 17.330 1.00 90.75 201 MET A N 1
ATOM 1655 C CA . MET A 1 201 ? -3.329 -13.124 15.897 1.00 90.75 201 MET A CA 1
ATOM 1656 C C . MET A 1 201 ? -2.017 -12.394 15.607 1.00 90.75 201 MET A C 1
ATOM 1658 O O . MET A 1 201 ? -1.208 -12.910 14.827 1.00 90.75 201 MET A O 1
ATOM 1662 N N . TYR A 1 202 ? -1.790 -11.254 16.267 1.00 91.31 202 TYR A N 1
ATOM 1663 C CA . TYR A 1 202 ? -0.541 -10.510 16.174 1.00 91.31 202 TYR A CA 1
ATOM 1664 C C . TYR A 1 202 ? 0.647 -11.335 16.670 1.00 91.31 202 TYR A C 1
ATOM 1666 O O . TYR A 1 202 ? 1.605 -11.518 15.926 1.00 91.31 202 TYR A O 1
ATOM 1674 N N . GLU A 1 203 ? 0.568 -11.901 17.874 1.00 92.88 203 GLU A N 1
ATOM 1675 C CA . GLU A 1 203 ? 1.638 -12.709 18.472 1.00 92.88 203 GLU A CA 1
ATOM 1676 C C . GLU A 1 203 ? 2.008 -13.906 17.587 1.00 92.88 203 GLU A C 1
ATOM 1678 O O . GLU A 1 203 ? 3.185 -14.140 17.308 1.00 92.88 203 GLU A O 1
ATOM 1683 N N . SER A 1 204 ? 1.001 -14.596 17.042 1.00 94.81 204 SER A N 1
ATOM 1684 C CA . SER A 1 204 ? 1.199 -15.743 16.145 1.00 94.81 204 SER A CA 1
ATOM 1685 C C . SER A 1 204 ? 1.842 -15.366 14.801 1.00 94.81 204 SER A C 1
ATOM 1687 O O . SER A 1 204 ? 2.422 -16.222 14.136 1.00 94.81 204 SER A O 1
ATOM 1689 N N . ASN A 1 205 ? 1.738 -14.102 14.369 1.00 94.56 205 ASN A N 1
ATOM 1690 C CA . ASN A 1 205 ? 2.189 -13.631 13.052 1.00 94.56 205 ASN A CA 1
ATOM 1691 C C . ASN A 1 205 ? 3.094 -12.389 13.137 1.00 94.56 205 ASN A C 1
ATOM 1693 O O . ASN A 1 205 ? 3.201 -11.625 12.172 1.00 94.56 205 ASN A O 1
ATOM 1697 N N . ARG A 1 206 ? 3.775 -12.196 14.274 1.00 93.25 206 ARG A N 1
ATOM 1698 C CA . ARG A 1 206 ? 4.499 -10.959 14.615 1.00 93.25 206 ARG A CA 1
ATOM 1699 C C . ARG A 1 206 ? 5.493 -10.529 13.540 1.00 93.25 206 ARG A C 1
ATOM 1701 O O . ARG A 1 206 ? 5.515 -9.369 13.141 1.00 93.25 206 ARG A O 1
ATOM 1708 N N . HIS A 1 207 ? 6.280 -11.478 13.033 1.00 91.81 207 HIS A N 1
ATOM 1709 C CA . HIS A 1 207 ? 7.289 -11.230 11.999 1.00 91.81 207 HIS A CA 1
ATOM 1710 C C . HIS A 1 207 ? 6.687 -10.673 10.697 1.00 91.81 207 HIS A C 1
ATOM 1712 O O . HIS A 1 207 ? 7.282 -9.812 10.056 1.00 91.81 207 HIS A O 1
ATOM 1718 N N . LEU A 1 208 ? 5.501 -11.148 10.313 1.00 90.81 208 LEU A N 1
ATOM 1719 C CA . LEU A 1 208 ? 4.831 -10.781 9.070 1.00 90.81 208 LEU A CA 1
ATOM 1720 C C . LEU A 1 208 ? 4.179 -9.404 9.204 1.00 90.81 208 LEU A C 1
ATOM 1722 O O . LEU A 1 208 ? 4.341 -8.552 8.333 1.00 90.81 208 LEU A O 1
ATOM 1726 N N . ILE A 1 209 ? 3.498 -9.153 10.323 1.00 91.19 209 ILE A N 1
ATOM 1727 C CA . ILE A 1 209 ? 2.834 -7.869 10.575 1.00 91.19 209 ILE A CA 1
ATOM 1728 C C . ILE A 1 209 ? 3.859 -6.748 10.751 1.00 91.19 209 ILE A C 1
ATOM 1730 O O . ILE A 1 209 ? 3.715 -5.700 10.129 1.00 91.19 209 ILE A O 1
ATOM 1734 N N . ASN A 1 210 ? 4.938 -6.982 11.500 1.00 90.12 210 ASN A N 1
ATOM 1735 C CA . ASN A 1 210 ? 5.992 -5.980 11.673 1.00 90.12 210 ASN A CA 1
ATOM 1736 C C . ASN A 1 210 ? 6.752 -5.684 10.368 1.00 90.12 210 ASN A C 1
ATOM 1738 O O . ASN A 1 210 ? 7.311 -4.602 10.217 1.00 90.12 210 ASN A O 1
ATOM 1742 N N . ARG A 1 211 ? 6.772 -6.622 9.414 1.00 86.38 211 ARG A N 1
ATOM 1743 C CA . ARG A 1 211 ? 7.365 -6.400 8.090 1.00 86.38 211 ARG A CA 1
ATOM 1744 C C . ARG A 1 211 ? 6.440 -5.599 7.172 1.00 86.38 211 ARG A C 1
ATOM 1746 O O . ARG A 1 211 ? 6.904 -4.698 6.482 1.00 86.38 211 ARG A O 1
ATOM 1753 N N . ASP A 1 212 ? 5.152 -5.944 7.143 1.00 83.94 212 ASP A N 1
ATOM 1754 C CA . ASP A 1 212 ? 4.246 -5.549 6.053 1.00 83.94 212 ASP A CA 1
ATOM 1755 C C . ASP A 1 212 ? 3.053 -4.672 6.459 1.00 83.94 212 ASP A C 1
ATOM 1757 O O . ASP A 1 212 ? 2.379 -4.127 5.589 1.00 83.94 212 ASP A O 1
ATOM 1761 N N . ALA A 1 213 ? 2.747 -4.543 7.747 1.00 85.88 213 ALA A N 1
ATOM 1762 C CA . ALA A 1 213 ? 1.606 -3.770 8.242 1.00 85.88 213 ALA A CA 1
ATOM 1763 C C . ALA A 1 213 ? 1.897 -3.158 9.620 1.00 85.88 213 ALA A C 1
ATOM 1765 O O . ALA A 1 213 ? 1.049 -3.189 10.504 1.00 85.88 213 ALA A O 1
ATOM 1766 N N . TYR A 1 214 ? 3.110 -2.640 9.818 1.00 87.25 214 TYR A N 1
ATOM 1767 C CA . TYR A 1 214 ? 3.564 -2.202 11.137 1.00 87.25 214 TYR A CA 1
ATOM 1768 C C . TYR A 1 214 ? 3.057 -0.823 11.553 1.00 87.25 214 TYR A C 1
ATOM 1770 O O . TYR A 1 214 ? 3.067 -0.545 12.742 1.00 87.25 214 TYR A O 1
ATOM 1778 N N . ARG A 1 215 ? 2.671 0.046 10.612 1.00 87.69 215 ARG A N 1
ATOM 1779 C CA . ARG A 1 215 ? 2.334 1.449 10.892 1.00 87.69 215 ARG A CA 1
ATOM 1780 C C . ARG A 1 215 ? 0.910 1.595 11.412 1.00 87.69 215 ARG A C 1
ATOM 1782 O O . ARG A 1 215 ? -0.008 0.987 10.862 1.00 87.69 215 ARG A O 1
ATOM 1789 N N . ILE A 1 216 ? 0.743 2.463 12.402 1.00 88.62 216 ILE A N 1
ATOM 1790 C CA . ILE A 1 216 ? -0.557 2.926 12.889 1.00 88.62 216 ILE A CA 1
ATOM 1791 C C . ILE A 1 216 ? -0.581 4.455 12.923 1.00 88.62 216 ILE A C 1
ATOM 1793 O O . ILE A 1 216 ? 0.462 5.097 13.055 1.00 88.62 216 ILE A O 1
ATOM 1797 N N . SER A 1 217 ? -1.773 5.022 12.796 1.00 86.75 217 SER A N 1
ATOM 1798 C CA . SER A 1 217 ? -2.062 6.414 13.123 1.00 86.75 217 SER A CA 1
ATOM 1799 C C . SER A 1 217 ? -2.729 6.428 14.494 1.00 86.75 217 SER A C 1
ATOM 1801 O O . SER A 1 217 ? -3.642 5.644 14.729 1.00 86.75 217 SER A O 1
ATOM 1803 N N . SER A 1 218 ? -2.251 7.251 15.419 1.00 85.56 218 SER A N 1
ATOM 1804 C CA . SER A 1 218 ? -2.748 7.286 16.797 1.00 85.56 218 SER A CA 1
ATOM 1805 C C . SER A 1 218 ? -2.839 8.726 17.282 1.00 85.56 218 SER A C 1
ATOM 1807 O O . SER A 1 218 ? -1.988 9.551 16.937 1.00 85.56 218 SER A O 1
ATOM 1809 N N . THR A 1 219 ? -3.835 9.025 18.117 1.00 85.56 219 THR A N 1
ATOM 1810 C CA . THR A 1 219 ? -3.877 10.287 18.877 1.00 85.56 219 THR A CA 1
ATOM 1811 C C . THR A 1 219 ? -2.755 10.358 19.916 1.00 85.56 219 THR A C 1
ATOM 1813 O O . THR A 1 219 ? -2.271 11.443 20.231 1.00 85.56 219 THR A O 1
ATOM 1816 N N . VAL A 1 220 ? -2.280 9.205 20.396 1.00 84.12 220 VAL A N 1
ATOM 1817 C CA . VAL A 1 220 ? -1.139 9.087 21.310 1.00 84.12 220 VAL A CA 1
ATOM 1818 C C . VAL A 1 220 ? 0.160 9.077 20.502 1.00 84.12 220 VAL A C 1
ATOM 1820 O O . VAL A 1 220 ? 0.469 8.101 19.820 1.00 84.12 220 VAL A O 1
ATOM 1823 N N . HIS A 1 221 ? 0.950 10.151 20.598 1.00 81.06 221 HIS A N 1
ATOM 1824 C CA . HIS A 1 221 ? 2.176 10.346 19.804 1.00 81.06 221 HIS A CA 1
ATOM 1825 C C . HIS A 1 221 ? 3.263 9.277 19.995 1.00 81.06 221 HIS A C 1
ATOM 1827 O O . HIS A 1 221 ? 4.126 9.113 19.127 1.00 81.06 221 HIS A O 1
ATOM 1833 N N . GLU A 1 222 ? 3.240 8.575 21.124 1.00 83.75 222 GLU A N 1
ATOM 1834 C CA . GLU A 1 222 ? 4.194 7.516 21.458 1.00 83.75 222 GLU A CA 1
ATOM 1835 C C . GLU A 1 222 ? 3.928 6.234 20.662 1.00 83.75 222 GLU A C 1
ATOM 1837 O O . GLU A 1 222 ? 4.855 5.473 20.393 1.00 83.75 222 GLU A O 1
ATOM 1842 N N . TRP A 1 223 ? 2.685 6.009 20.229 1.00 86.50 223 TRP A N 1
ATOM 1843 C CA . TRP A 1 223 ? 2.291 4.789 19.532 1.00 86.50 223 TRP A CA 1
ATOM 1844 C C . TRP A 1 223 ? 2.319 5.008 18.029 1.00 86.50 223 TRP A C 1
ATOM 1846 O O . TRP A 1 223 ? 1.422 5.615 17.445 1.00 86.50 223 TRP A O 1
ATOM 1856 N N . LYS A 1 224 ? 3.372 4.496 17.392 1.00 86.31 224 LYS A N 1
ATOM 1857 C CA . LYS A 1 224 ? 3.577 4.619 15.939 1.00 86.31 224 LYS A CA 1
ATOM 1858 C C . LYS A 1 224 ? 3.530 3.278 15.231 1.00 86.31 224 LYS A C 1
ATOM 1860 O O . LYS A 1 224 ? 3.375 3.230 14.007 1.00 86.31 224 LYS A O 1
ATOM 1865 N N . SER A 1 225 ? 3.660 2.189 15.985 1.00 89.94 225 SER A N 1
ATOM 1866 C CA . SER A 1 225 ? 3.620 0.843 15.453 1.00 89.94 225 SER A CA 1
ATOM 1867 C C . SER A 1 225 ? 2.588 -0.054 16.128 1.00 89.94 225 SER A C 1
ATOM 1869 O O . SER A 1 225 ? 2.212 0.128 17.284 1.00 89.94 225 SER A O 1
ATOM 1871 N N . VAL A 1 226 ? 2.162 -1.087 15.401 1.00 88.44 226 VAL A N 1
ATOM 1872 C CA . VAL A 1 226 ? 1.313 -2.156 15.945 1.00 88.44 226 VAL A CA 1
ATOM 1873 C C . VAL A 1 226 ? 2.007 -2.865 17.110 1.00 88.44 226 VAL A C 1
ATOM 1875 O O . VAL A 1 226 ? 1.332 -3.338 18.015 1.00 88.44 226 VAL A O 1
ATOM 1878 N N . ALA A 1 227 ? 3.342 -2.938 17.112 1.00 89.88 227 ALA A N 1
ATOM 1879 C CA . ALA A 1 227 ? 4.081 -3.521 18.228 1.00 89.88 227 ALA A CA 1
ATOM 1880 C C . ALA A 1 227 ? 3.844 -2.729 19.522 1.00 89.88 227 ALA A C 1
ATOM 1882 O O . ALA A 1 227 ? 3.502 -3.341 20.531 1.00 89.88 227 ALA A O 1
ATOM 1883 N N . ASP A 1 228 ? 3.923 -1.398 19.448 1.00 87.06 228 ASP A N 1
ATOM 1884 C CA . ASP A 1 228 ? 3.688 -0.498 20.586 1.00 87.06 228 ASP A CA 1
ATOM 1885 C C . ASP A 1 228 ? 2.258 -0.665 21.123 1.00 87.06 228 ASP A C 1
ATOM 1887 O O . ASP A 1 228 ? 2.042 -0.798 22.328 1.00 87.06 228 ASP A O 1
ATOM 1891 N N . LEU A 1 229 ? 1.279 -0.754 20.212 1.00 84.88 229 LEU A N 1
ATOM 1892 C CA . LEU A 1 229 ? -0.124 -0.979 20.562 1.00 84.88 229 LEU A CA 1
ATOM 1893 C C . LEU A 1 229 ? -0.332 -2.307 21.305 1.00 84.88 229 LEU A C 1
ATOM 1895 O O . LEU A 1 229 ? -1.055 -2.356 22.298 1.00 84.88 229 LEU A O 1
ATOM 1899 N N . MET A 1 230 ? 0.264 -3.391 20.804 1.00 87.00 230 MET A N 1
ATOM 1900 C CA . MET A 1 230 ? 0.051 -4.745 21.331 1.00 87.00 230 MET A CA 1
ATOM 1901 C C . MET A 1 230 ? 0.795 -4.984 22.647 1.00 87.00 230 MET A C 1
ATOM 1903 O O . MET A 1 230 ? 0.356 -5.798 23.458 1.00 87.00 230 MET A O 1
ATOM 1907 N N . GLU A 1 231 ? 1.905 -4.279 22.865 1.00 82.06 231 GLU A N 1
ATOM 1908 C CA . GLU A 1 231 ? 2.658 -4.315 24.118 1.00 82.06 231 GLU A CA 1
ATOM 1909 C C . GLU A 1 231 ? 1.912 -3.591 25.246 1.00 82.06 231 GLU A C 1
ATOM 1911 O O . GLU A 1 231 ? 1.857 -4.097 26.368 1.00 82.06 231 GLU A O 1
ATOM 1916 N N . TYR A 1 232 ? 1.270 -2.457 24.944 1.00 72.94 232 TYR A N 1
ATOM 1917 C CA . TYR A 1 232 ? 0.613 -1.634 25.961 1.00 72.94 232 TYR A CA 1
ATOM 1918 C C . TYR A 1 232 ? -0.791 -2.118 26.364 1.00 72.94 232 TYR A C 1
ATOM 1920 O O . TYR A 1 232 ? -1.245 -1.790 27.455 1.00 72.94 232 TYR A O 1
ATOM 1928 N N . SER A 1 233 ? -1.449 -2.961 25.554 1.00 68.25 233 SER A N 1
ATOM 1929 C CA . SER A 1 233 ? -2.747 -3.599 25.843 1.00 68.25 233 SER A CA 1
ATOM 1930 C C . SER A 1 233 ? -3.768 -2.648 26.487 1.00 68.25 233 SER A C 1
ATOM 1932 O O . SER A 1 233 ? -3.959 -2.668 27.705 1.00 68.25 233 SER A O 1
ATOM 1934 N N . LEU A 1 234 ? -4.510 -1.911 25.662 1.00 69.19 234 LEU A N 1
ATOM 1935 C CA . LEU A 1 234 ? -5.535 -0.942 26.086 1.00 69.19 234 LEU A CA 1
ATOM 1936 C C . LEU A 1 234 ? -6.572 -1.477 27.090 1.00 69.19 234 LEU A C 1
ATOM 1938 O O . LEU A 1 234 ? -7.057 -0.731 27.931 1.00 69.19 234 LEU A O 1
ATOM 1942 N N . GLU A 1 235 ? -6.891 -2.775 27.049 1.00 67.12 235 GLU A N 1
ATOM 1943 C CA . GLU A 1 235 ? -7.794 -3.397 28.032 1.00 67.12 235 GLU A CA 1
ATOM 1944 C C . GLU A 1 235 ? -7.216 -3.427 29.459 1.00 67.12 235 GLU A C 1
ATOM 1946 O O . GLU A 1 235 ? -7.967 -3.446 30.431 1.00 67.12 235 GLU A O 1
ATOM 1951 N N . ARG A 1 236 ? -5.886 -3.476 29.597 1.00 70.62 236 ARG A N 1
ATOM 1952 C CA . ARG A 1 236 ? -5.184 -3.617 30.883 1.00 70.62 236 ARG A CA 1
ATOM 1953 C C . ARG A 1 236 ? -4.662 -2.286 31.399 1.00 70.62 236 ARG A C 1
ATOM 1955 O O . ARG A 1 236 ? -4.766 -2.030 32.593 1.00 70.62 236 ARG A O 1
ATOM 1962 N N . ASN A 1 237 ? -4.126 -1.463 30.504 1.00 77.06 237 ASN A N 1
ATOM 1963 C CA . ASN A 1 237 ? -3.593 -0.147 30.818 1.00 77.06 237 ASN A CA 1
ATOM 1964 C C . ASN A 1 237 ? -4.237 0.868 29.868 1.00 77.06 237 ASN A C 1
ATOM 1966 O O . ASN A 1 237 ? -3.666 1.162 28.818 1.00 77.06 237 ASN A O 1
ATOM 1970 N N . PRO A 1 238 ? -5.444 1.365 30.178 1.00 77.69 238 PRO A N 1
ATOM 1971 C CA . PRO A 1 238 ? -6.015 2.452 29.402 1.00 77.69 238 PRO A CA 1
ATOM 1972 C C . PRO A 1 238 ? -5.163 3.714 29.570 1.00 77.69 238 PRO A C 1
ATOM 1974 O O . PRO A 1 238 ? -4.481 3.889 30.587 1.00 77.69 238 PRO A O 1
ATOM 1977 N N . THR A 1 239 ? -5.219 4.617 28.596 1.00 80.94 239 THR A N 1
ATOM 1978 C CA . THR A 1 239 ? -4.582 5.927 28.737 1.00 80.94 239 THR A CA 1
ATOM 1979 C C . THR A 1 239 ? -5.195 6.693 29.906 1.00 80.94 239 THR A C 1
ATOM 1981 O O . THR A 1 239 ? -6.355 6.491 30.280 1.00 80.94 239 THR A O 1
ATOM 1984 N N . THR A 1 240 ? -4.424 7.615 30.485 1.00 81.88 240 THR A N 1
ATOM 1985 C CA . THR A 1 240 ? -4.849 8.425 31.638 1.00 81.88 240 THR A CA 1
ATOM 1986 C C . THR A 1 240 ? -6.204 9.104 31.415 1.00 81.88 240 THR A C 1
ATOM 1988 O O . THR A 1 240 ? -7.014 9.191 32.339 1.00 81.88 240 THR A O 1
ATOM 1991 N N . ASN A 1 241 ? -6.468 9.550 30.184 1.00 81.88 241 ASN A N 1
ATOM 1992 C CA . ASN A 1 241 ? -7.683 10.273 29.818 1.00 81.88 241 ASN A CA 1
ATOM 1993 C C . ASN A 1 241 ? -8.739 9.398 29.124 1.00 81.88 241 ASN A C 1
ATOM 1995 O O . ASN A 1 241 ? -9.884 9.838 29.003 1.00 81.88 241 ASN A O 1
ATOM 1999 N N . GLN A 1 242 ? -8.399 8.160 28.745 1.00 82.81 242 GLN A N 1
ATOM 2000 C CA . GLN A 1 242 ? -9.248 7.231 27.987 1.00 82.81 242 GLN A CA 1
ATOM 2001 C C . GLN A 1 242 ? -9.695 7.777 26.621 1.00 82.81 242 GLN A C 1
ATOM 2003 O O . GLN A 1 242 ? -10.805 7.493 26.167 1.00 82.81 242 GLN A O 1
ATOM 2008 N N . ASP A 1 243 ? -8.864 8.607 26.000 1.00 85.25 243 ASP A N 1
ATOM 2009 C CA . ASP A 1 243 ? -9.141 9.347 24.769 1.00 85.25 243 ASP A CA 1
ATOM 2010 C C . ASP A 1 243 ? -8.306 8.860 23.572 1.00 85.25 243 ASP A C 1
ATOM 2012 O O . ASP A 1 243 ? -8.220 9.541 22.543 1.00 85.25 243 ASP A O 1
ATOM 2016 N N . ALA A 1 244 ? -7.707 7.669 23.661 1.00 83.69 244 ALA A N 1
ATOM 2017 C CA . ALA A 1 244 ? -6.963 7.108 22.545 1.00 83.69 244 ALA A CA 1
ATOM 2018 C C . ALA A 1 244 ? -7.893 6.694 21.396 1.00 83.69 244 ALA A C 1
ATOM 2020 O O . ALA A 1 244 ? -8.870 5.963 21.578 1.00 83.69 244 ALA A O 1
ATOM 2021 N N . HIS A 1 245 ? -7.525 7.126 20.194 1.00 87.12 245 HIS A N 1
ATOM 2022 C CA . HIS A 1 245 ? -8.046 6.633 18.929 1.00 87.12 245 HIS A CA 1
ATOM 2023 C C . HIS A 1 245 ? -6.865 6.138 18.104 1.00 87.12 245 HIS A C 1
ATOM 2025 O O . HIS A 1 245 ? -5.913 6.889 17.869 1.00 87.12 245 HIS A O 1
ATOM 2031 N N . ILE A 1 246 ? -6.926 4.880 17.676 1.00 85.81 246 ILE A N 1
ATOM 2032 C CA . ILE A 1 246 ? -5.917 4.273 16.815 1.00 85.81 246 ILE A CA 1
ATOM 2033 C C . ILE A 1 246 ? -6.563 3.781 15.534 1.00 85.81 246 ILE A C 1
ATOM 2035 O O . ILE A 1 246 ? -7.534 3.030 15.549 1.00 85.81 246 ILE A O 1
ATOM 2039 N N . GLU A 1 247 ? -5.930 4.118 14.425 1.00 87.06 247 GLU A N 1
ATOM 2040 C CA . GLU A 1 247 ? -6.249 3.644 13.098 1.00 87.06 247 GLU A CA 1
ATOM 2041 C C . GLU A 1 247 ? -5.089 2.808 12.553 1.00 87.06 247 GLU A C 1
ATOM 2043 O O . GLU A 1 247 ? -3.949 3.256 12.407 1.00 87.06 247 GLU A O 1
ATOM 2048 N N . TRP A 1 248 ? -5.393 1.564 12.207 1.00 86.81 248 TRP A N 1
ATOM 2049 C CA . TRP A 1 248 ? -4.459 0.629 11.610 1.00 86.81 248 TRP A CA 1
ATOM 2050 C C . TRP A 1 248 ? -4.913 0.249 10.201 1.00 86.81 248 TRP A C 1
ATOM 2052 O O . TRP A 1 248 ? -5.813 -0.571 10.001 1.00 86.81 248 TRP A O 1
ATOM 2062 N N . ARG A 1 249 ? -4.257 0.846 9.202 1.00 84.25 249 ARG A N 1
ATOM 2063 C CA . ARG A 1 249 ? -4.491 0.571 7.780 1.00 84.25 249 ARG A CA 1
ATOM 2064 C C . ARG A 1 249 ? -3.720 -0.663 7.323 1.00 84.25 249 ARG A C 1
ATOM 2066 O O . ARG A 1 249 ? -2.500 -0.736 7.467 1.00 84.25 249 ARG A O 1
ATOM 2073 N N . VAL A 1 250 ? -4.413 -1.612 6.692 1.00 82.81 250 VAL A N 1
ATOM 2074 C CA . VAL A 1 250 ? -3.809 -2.861 6.209 1.00 82.81 250 VAL A CA 1
ATOM 2075 C C . VAL A 1 250 ? -4.024 -3.045 4.709 1.00 82.81 250 VAL A C 1
ATOM 2077 O O . VAL A 1 250 ? -5.010 -3.632 4.261 1.00 82.81 250 VAL A O 1
ATOM 2080 N N . ASN A 1 251 ? -3.037 -2.592 3.931 1.00 75.44 251 ASN A N 1
ATOM 2081 C CA . ASN A 1 251 ? -3.077 -2.636 2.464 1.00 75.44 251 ASN A CA 1
ATOM 2082 C C . ASN A 1 251 ? -2.364 -3.858 1.868 1.00 75.44 251 ASN A C 1
ATOM 2084 O O . ASN A 1 251 ? -2.725 -4.329 0.787 1.00 75.44 251 ASN A O 1
ATOM 2088 N N . ARG A 1 252 ? -1.358 -4.410 2.560 1.00 80.69 252 ARG A N 1
ATOM 2089 C CA . ARG A 1 252 ? -0.565 -5.525 2.028 1.00 80.69 252 ARG A CA 1
ATOM 2090 C C . ARG A 1 252 ? -1.327 -6.843 2.037 1.00 80.69 252 ARG A C 1
ATOM 2092 O O . ARG A 1 252 ? -2.036 -7.184 2.983 1.00 80.69 252 ARG A O 1
ATOM 2099 N N . LEU A 1 253 ? -1.125 -7.624 0.975 1.00 80.25 253 LEU A N 1
ATOM 2100 C CA . LEU A 1 253 ? -1.874 -8.853 0.713 1.00 80.25 253 LEU A CA 1
ATOM 2101 C C . LEU A 1 253 ? -1.722 -9.904 1.820 1.00 80.25 253 LEU A C 1
ATOM 2103 O O . LEU A 1 253 ? -2.704 -10.555 2.172 1.00 80.25 253 LEU A O 1
ATOM 2107 N N . GLU A 1 254 ? -0.507 -10.106 2.332 1.00 86.38 254 GLU A N 1
ATOM 2108 C CA . GLU A 1 254 ? -0.232 -11.126 3.350 1.00 86.38 254 GLU A CA 1
ATOM 2109 C C . GLU A 1 254 ? -0.903 -10.799 4.698 1.00 86.38 254 GLU A C 1
ATOM 2111 O O . GLU A 1 254 ? -1.732 -11.605 5.133 1.00 86.38 254 GLU A O 1
ATOM 2116 N N . PRO A 1 255 ? -0.686 -9.615 5.307 1.00 87.56 255 PRO A N 1
ATOM 2117 C CA . PRO A 1 255 ? -1.455 -9.177 6.474 1.00 87.56 255 PRO A CA 1
ATOM 2118 C C . PRO A 1 255 ? -2.972 -9.183 6.240 1.00 87.56 255 PRO A C 1
ATOM 2120 O O . PRO A 1 255 ? -3.732 -9.682 7.068 1.00 87.56 255 PRO A O 1
ATOM 2123 N N . ALA A 1 256 ? -3.436 -8.718 5.074 1.00 84.75 256 ALA A N 1
ATOM 2124 C CA . ALA A 1 256 ? -4.861 -8.702 4.751 1.00 84.75 256 ALA A CA 1
ATOM 2125 C C . ALA A 1 256 ? -5.471 -10.114 4.694 1.00 84.75 256 ALA A C 1
ATOM 2127 O O . ALA A 1 256 ? -6.634 -10.298 5.050 1.00 84.75 256 ALA A O 1
ATOM 2128 N N . ARG A 1 257 ? -4.713 -11.134 4.266 1.00 87.00 257 ARG A N 1
ATOM 2129 C CA . ARG A 1 257 ? -5.164 -12.538 4.298 1.00 87.00 257 ARG A CA 1
ATOM 2130 C C . ARG A 1 257 ? -5.335 -13.057 5.721 1.00 87.00 257 ARG A C 1
ATOM 2132 O O . ARG A 1 257 ? -6.254 -13.842 5.940 1.00 87.00 257 ARG A O 1
ATOM 2139 N N . LEU A 1 258 ? -4.486 -12.639 6.661 1.00 88.38 258 LEU A N 1
ATOM 2140 C CA . LEU A 1 258 ? -4.648 -12.975 8.078 1.00 88.38 258 LEU A CA 1
ATOM 2141 C C . LEU A 1 258 ? -5.911 -12.325 8.636 1.00 88.38 258 LEU A C 1
ATOM 2143 O O . LEU A 1 258 ? -6.744 -13.013 9.222 1.00 88.38 258 LEU A O 1
ATOM 2147 N N . LEU A 1 259 ? -6.103 -11.034 8.357 1.00 86.00 259 LEU A N 1
ATOM 2148 C CA . LEU A 1 259 ? -7.293 -10.314 8.798 1.00 86.00 259 LEU A CA 1
ATOM 2149 C C . LEU A 1 259 ? -8.582 -10.894 8.230 1.00 86.00 259 LEU A C 1
ATOM 2151 O O . LEU A 1 259 ? -9.553 -10.968 8.962 1.00 86.00 259 LEU A O 1
ATOM 2155 N N . ARG A 1 260 ? -8.600 -11.397 6.990 1.00 83.62 260 ARG A N 1
ATOM 2156 C CA . ARG A 1 260 ? -9.785 -12.074 6.422 1.00 83.62 260 ARG A CA 1
ATOM 2157 C C . ARG A 1 260 ? -10.230 -13.312 7.197 1.00 83.62 260 ARG A C 1
ATOM 2159 O O . ARG A 1 260 ? -11.372 -13.729 7.043 1.00 83.62 260 ARG A O 1
ATOM 2166 N N . LYS A 1 261 ? -9.337 -13.932 7.975 1.00 86.44 261 LYS A N 1
ATOM 2167 C CA . LYS A 1 261 ? -9.705 -15.059 8.841 1.00 86.44 261 LYS A CA 1
ATOM 2168 C C . LYS A 1 261 ? -10.443 -14.585 10.092 1.00 86.44 261 LYS A C 1
ATOM 2170 O O . LYS A 1 261 ? -11.323 -15.294 10.558 1.00 86.44 261 LYS A O 1
ATOM 2175 N N . LEU A 1 262 ? -10.080 -13.412 10.616 1.00 84.69 262 LEU A N 1
ATOM 2176 C CA . LEU A 1 262 ? -10.737 -12.791 11.772 1.00 84.69 262 LEU A CA 1
ATOM 2177 C C . LEU A 1 262 ? -12.017 -12.048 11.374 1.00 84.69 262 LEU A C 1
ATOM 2179 O O . LEU A 1 262 ? -13.042 -12.168 12.032 1.00 84.69 262 LEU A O 1
ATOM 2183 N N . PHE A 1 263 ? -11.946 -11.313 10.269 1.00 83.81 263 PHE A N 1
ATOM 2184 C CA . PHE A 1 263 ? -12.991 -10.474 9.705 1.00 83.81 263 PHE A CA 1
ATOM 2185 C C . PHE A 1 263 ? -13.332 -11.008 8.308 1.00 83.81 263 PHE A C 1
ATOM 2187 O O . PHE A 1 263 ? -12.773 -10.547 7.302 1.00 83.81 263 PHE A O 1
ATOM 2194 N N . PRO A 1 264 ? -14.164 -12.061 8.222 1.00 81.00 264 PRO A N 1
ATOM 2195 C CA . PRO A 1 264 ? -14.576 -12.603 6.938 1.00 81.00 264 PRO A CA 1
ATOM 2196 C C . PRO A 1 264 ? -15.390 -11.565 6.168 1.00 81.00 264 PRO A C 1
ATOM 2198 O O . PRO A 1 264 ? -16.109 -10.761 6.754 1.00 81.00 264 PRO A O 1
ATOM 2201 N N . ARG A 1 265 ? -15.298 -11.619 4.834 1.00 77.88 265 ARG A N 1
ATOM 2202 C CA . ARG A 1 265 ? -16.081 -10.750 3.950 1.00 77.88 265 ARG A CA 1
ATOM 2203 C C . ARG A 1 265 ? -17.574 -10.922 4.266 1.00 77.88 265 ARG A C 1
ATOM 2205 O O . ARG A 1 265 ? -18.065 -12.050 4.156 1.00 77.88 265 ARG A O 1
ATOM 2212 N N . PRO A 1 266 ? -18.303 -9.840 4.570 1.00 77.12 266 PRO A N 1
ATOM 2213 C CA . PRO A 1 266 ? -19.740 -9.909 4.755 1.00 77.12 266 PRO A CA 1
ATOM 2214 C C . PRO A 1 266 ? -20.437 -10.437 3.507 1.00 77.12 266 PRO A C 1
ATOM 2216 O O . PRO A 1 266 ? -20.112 -10.048 2.382 1.00 77.12 266 PRO A O 1
ATOM 2219 N N . SER A 1 267 ? -21.419 -11.318 3.702 1.00 76.38 267 SER A N 1
ATOM 2220 C CA . SER A 1 267 ? -22.067 -12.029 2.596 1.00 76.38 267 SER A CA 1
ATOM 2221 C C . SER A 1 267 ? -22.687 -11.066 1.577 1.00 76.38 267 SER A C 1
ATOM 2223 O O . SER A 1 267 ? -22.679 -11.351 0.381 1.00 76.38 267 SER A O 1
ATOM 2225 N N . PHE A 1 268 ? -23.169 -9.907 2.029 1.00 74.75 268 PHE A N 1
ATOM 2226 C CA . PHE A 1 268 ? -23.827 -8.908 1.194 1.00 74.75 268 PHE A CA 1
ATOM 2227 C C . PHE A 1 268 ? -22.906 -8.144 0.239 1.00 74.75 268 PHE A C 1
ATOM 2229 O O . PHE A 1 268 ? -23.408 -7.525 -0.696 1.00 74.75 268 PHE A O 1
ATOM 2236 N N . ILE A 1 269 ? -21.581 -8.214 0.406 1.00 73.75 269 ILE A N 1
ATOM 2237 C CA . ILE A 1 269 ? -20.651 -7.504 -0.476 1.00 73.75 269 ILE A CA 1
ATOM 2238 C C . ILE A 1 269 ? -20.256 -8.406 -1.659 1.00 73.75 269 ILE A C 1
ATOM 2240 O O . ILE A 1 269 ? -19.643 -9.456 -1.442 1.00 73.75 269 ILE A O 1
ATOM 2244 N N . PRO A 1 270 ? -20.503 -8.001 -2.920 1.00 71.06 270 PRO A N 1
ATOM 2245 C CA . PRO A 1 270 ? -20.192 -8.817 -4.094 1.00 71.06 270 PRO A CA 1
ATOM 2246 C C . PRO A 1 270 ? -18.688 -9.030 -4.301 1.00 71.06 270 PRO A C 1
ATOM 2248 O O . PRO A 1 270 ? -17.892 -8.107 -4.167 1.00 71.06 270 PRO A O 1
ATOM 2251 N N . ASN A 1 271 ? -18.297 -10.239 -4.719 1.00 70.62 271 ASN A N 1
ATOM 2252 C CA . ASN A 1 271 ? -16.895 -10.665 -4.872 1.00 70.62 271 ASN A CA 1
ATOM 2253 C C . ASN A 1 271 ? -16.043 -9.831 -5.843 1.00 70.62 271 ASN A C 1
ATOM 2255 O O . ASN A 1 271 ? -14.818 -9.924 -5.806 1.00 70.62 271 ASN A O 1
ATOM 2259 N N . THR A 1 272 ? -16.672 -9.025 -6.692 1.00 62.78 272 THR A N 1
ATOM 2260 C CA . THR A 1 272 ? -16.021 -8.175 -7.698 1.00 62.78 272 THR A CA 1
ATOM 2261 C C . THR A 1 272 ? -15.316 -6.957 -7.107 1.00 62.78 272 THR A C 1
ATOM 2263 O O . THR A 1 272 ? -14.546 -6.303 -7.803 1.00 62.78 272 THR A O 1
ATOM 2266 N N . VAL A 1 273 ? -15.559 -6.653 -5.831 1.00 63.31 273 VAL A N 1
ATOM 2267 C CA . VAL A 1 273 ? -15.086 -5.426 -5.189 1.00 63.31 273 VAL A CA 1
ATOM 2268 C C . VAL A 1 273 ? -13.897 -5.729 -4.282 1.00 63.31 273 VAL A C 1
ATOM 2270 O O . VAL A 1 273 ? -13.989 -6.599 -3.404 1.00 63.31 273 VAL A O 1
ATOM 2273 N N . ASN A 1 274 ? -12.797 -4.998 -4.482 1.00 62.72 274 ASN A N 1
ATOM 2274 C CA . ASN A 1 274 ? -11.672 -4.964 -3.552 1.00 62.72 274 ASN A CA 1
ATOM 2275 C C . ASN A 1 274 ? -11.980 -3.974 -2.429 1.00 62.72 274 ASN A C 1
ATOM 2277 O O . ASN A 1 274 ? -12.434 -2.868 -2.689 1.00 62.72 274 ASN A O 1
ATOM 2281 N N . MET A 1 275 ? -11.737 -4.392 -1.190 1.00 68.19 275 MET A N 1
ATOM 2282 C CA . MET A 1 275 ? -12.006 -3.587 0.001 1.00 68.19 275 MET A CA 1
ATOM 2283 C C . MET A 1 275 ? -10.685 -3.231 0.662 1.00 68.19 275 MET A C 1
ATOM 2285 O O . MET A 1 275 ? -9.888 -4.139 0.967 1.00 68.19 275 MET A O 1
ATOM 2289 N N . GLU A 1 276 ? -10.479 -1.937 0.885 1.00 70.38 276 GLU A N 1
ATOM 2290 C CA . GLU A 1 276 ? -9.504 -1.451 1.856 1.00 70.38 276 GLU A CA 1
ATOM 2291 C C . GLU A 1 276 ? -9.921 -1.867 3.266 1.00 70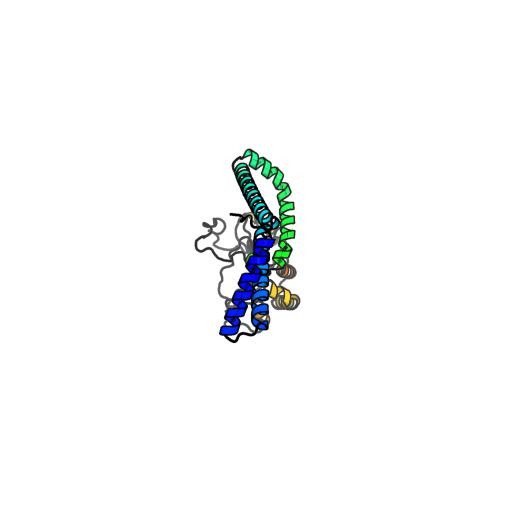.38 276 GLU A C 1
ATOM 2293 O O . GLU A 1 276 ? -11.109 -2.044 3.527 1.00 70.38 276 GLU A O 1
ATOM 2298 N N . ARG A 1 277 ? -8.940 -2.085 4.146 1.00 76.31 277 ARG A N 1
ATOM 2299 C CA . ARG A 1 277 ? -9.170 -2.558 5.514 1.00 76.31 277 ARG A CA 1
ATOM 2300 C C . ARG A 1 277 ? -8.525 -1.617 6.502 1.00 76.31 277 ARG A C 1
ATOM 2302 O O . ARG A 1 277 ? -7.308 -1.430 6.470 1.00 76.31 277 ARG A O 1
ATOM 2309 N N . PHE A 1 278 ? -9.348 -1.126 7.410 1.00 80.31 278 PHE A N 1
ATOM 2310 C CA . PHE A 1 278 ? -8.915 -0.351 8.557 1.00 80.31 278 PHE A CA 1
ATOM 2311 C C . PHE A 1 278 ? -9.368 -1.062 9.817 1.00 80.31 278 PHE A C 1
ATOM 2313 O O . PHE A 1 278 ? -10.506 -1.517 9.902 1.00 80.31 278 PHE A O 1
ATOM 2320 N N . ILE A 1 279 ? -8.464 -1.182 10.776 1.00 85.25 279 ILE A N 1
ATOM 2321 C CA . ILE A 1 279 ? -8.783 -1.581 12.135 1.00 85.25 279 ILE A CA 1
ATOM 2322 C C . ILE A 1 279 ? -8.740 -0.317 12.969 1.00 85.25 279 ILE A C 1
ATOM 2324 O O . ILE A 1 279 ? -7.699 0.320 13.073 1.00 85.25 279 ILE A O 1
ATOM 2328 N N . LEU A 1 280 ? -9.878 0.040 13.535 1.00 86.38 280 LEU A N 1
ATOM 2329 C CA . LEU A 1 280 ? -10.014 1.201 14.393 1.00 86.38 280 LEU A CA 1
ATOM 2330 C C . LEU A 1 280 ? -10.162 0.705 15.831 1.00 86.38 280 LEU A C 1
ATOM 2332 O O . LEU A 1 280 ? -10.985 -0.174 16.096 1.00 86.38 280 LEU A O 1
ATOM 2336 N N . VAL A 1 281 ? -9.343 1.216 16.742 1.00 85.12 281 VAL A N 1
ATOM 2337 C CA . VAL A 1 281 ? -9.355 0.851 18.160 1.00 85.12 281 VAL A CA 1
ATOM 2338 C C . VAL A 1 281 ? -9.570 2.120 18.967 1.00 85.12 281 VAL A C 1
ATOM 2340 O O . VAL A 1 281 ? -8.719 3.008 18.955 1.00 85.12 281 VAL A O 1
ATOM 2343 N N . ASP A 1 282 ? -10.709 2.178 19.653 1.00 85.62 282 ASP A N 1
ATOM 2344 C CA . ASP A 1 282 ? -11.158 3.355 20.391 1.00 85.62 282 ASP A CA 1
ATOM 2345 C C . ASP A 1 282 ? -11.232 3.057 21.884 1.00 85.62 282 ASP A C 1
ATOM 2347 O O . ASP A 1 282 ? -11.741 2.015 22.305 1.00 85.62 282 ASP A O 1
ATOM 2351 N N . GLU A 1 283 ? -10.776 4.006 22.690 1.00 84.00 283 GLU A N 1
ATOM 2352 C CA . GLU A 1 283 ? -11.087 4.046 24.112 1.00 84.00 283 GLU A CA 1
ATOM 2353 C C . GLU A 1 283 ? -12.456 4.704 24.379 1.00 84.00 283 GLU A C 1
ATOM 2355 O O . GLU A 1 283 ? -12.997 5.406 23.520 1.00 84.00 283 GLU A O 1
ATOM 2360 N N . PRO A 1 284 ? -13.052 4.511 25.574 1.00 82.19 284 PRO A N 1
ATOM 2361 C CA . PRO A 1 284 ? -14.408 4.982 25.873 1.00 82.19 284 PRO A CA 1
ATOM 2362 C C . PRO A 1 284 ? -14.662 6.484 25.672 1.00 82.19 284 PRO A C 1
ATOM 2364 O O . PRO A 1 284 ? -15.811 6.873 25.464 1.00 82.19 284 PRO A O 1
ATOM 2367 N N . LYS A 1 285 ? -13.628 7.330 25.760 1.00 84.38 285 LYS A N 1
ATOM 2368 C CA . LYS A 1 285 ? -13.711 8.788 25.573 1.00 84.38 285 LYS A CA 1
ATOM 2369 C C . LYS A 1 285 ? -12.932 9.265 24.344 1.00 84.38 285 LYS A C 1
ATOM 2371 O O . LYS A 1 285 ? -12.535 10.429 24.299 1.00 84.38 285 LYS A O 1
ATOM 2376 N N . ALA A 1 286 ? -12.714 8.390 23.358 1.00 82.06 286 ALA A N 1
ATOM 2377 C CA . ALA A 1 286 ? -12.053 8.756 22.111 1.00 82.06 286 ALA A CA 1
ATOM 2378 C C . ALA A 1 286 ? -12.720 9.994 21.468 1.00 82.06 286 ALA A C 1
ATOM 2380 O O . ALA A 1 286 ? -13.955 10.092 21.439 1.00 82.06 286 ALA A O 1
ATOM 2381 N N . PRO A 1 287 ? -11.930 10.961 20.967 1.00 80.56 287 PRO A N 1
ATOM 2382 C CA . PRO A 1 287 ? -12.463 12.161 20.339 1.00 80.56 287 PRO A CA 1
ATOM 2383 C C . PRO A 1 287 ? -13.218 11.813 19.054 1.00 80.56 287 PRO A C 1
ATOM 2385 O O . PRO A 1 287 ? -12.967 10.794 18.417 1.00 80.56 287 PRO A O 1
ATOM 2388 N N . GLN A 1 288 ? -14.124 12.693 18.628 1.00 78.81 288 GLN A N 1
ATOM 2389 C CA . GLN A 1 288 ? -14.766 12.541 17.325 1.00 78.81 288 GLN A CA 1
ATOM 2390 C C . GLN A 1 288 ? -13.725 12.687 16.212 1.00 78.81 288 GLN A C 1
ATOM 2392 O O . GLN A 1 288 ? -13.034 13.703 16.126 1.00 78.81 288 GLN A O 1
ATOM 2397 N N . TYR A 1 289 ? -13.645 11.691 15.337 1.00 75.81 289 TYR A N 1
ATOM 2398 C CA . TYR A 1 289 ? -12.757 11.691 14.181 1.00 75.81 289 TYR A CA 1
ATOM 2399 C C . TYR A 1 289 ? -13.553 11.652 12.879 1.00 75.81 289 TYR A C 1
ATOM 2401 O O . TYR A 1 289 ? -14.687 11.170 12.809 1.00 75.81 289 TYR A O 1
ATOM 2409 N N . LYS A 1 290 ? -12.942 12.184 11.819 1.00 70.19 290 LYS A N 1
ATOM 2410 C CA . LYS A 1 290 ? -13.462 12.009 10.466 1.00 70.19 290 LYS A CA 1
ATOM 2411 C C . LYS A 1 290 ? -13.163 10.581 10.037 1.00 70.19 290 LYS A C 1
ATOM 2413 O O . LYS A 1 290 ? -12.027 10.133 10.151 1.00 70.19 290 LYS A O 1
ATOM 2418 N N . LEU A 1 291 ? -14.171 9.888 9.521 1.00 66.38 291 LEU A N 1
ATOM 2419 C CA . LEU A 1 291 ? -13.930 8.625 8.837 1.00 66.38 291 LEU A CA 1
ATOM 2420 C C . LEU A 1 291 ? -13.040 8.890 7.621 1.00 66.38 291 LEU A C 1
ATOM 2422 O O . LEU A 1 291 ? -13.209 9.898 6.929 1.00 66.38 291 LEU A O 1
ATOM 2426 N N . VAL A 1 292 ? -12.084 7.993 7.394 1.00 60.38 292 VAL A N 1
ATOM 2427 C CA . VAL A 1 292 ? -11.153 8.062 6.265 1.00 60.38 292 VAL A CA 1
ATOM 2428 C C . VAL A 1 292 ? -11.952 8.213 4.970 1.00 60.38 292 VAL A C 1
ATOM 2430 O O . VAL A 1 292 ? -12.956 7.532 4.775 1.00 60.38 292 VAL A O 1
ATOM 2433 N N . CYS A 1 293 ? -11.550 9.128 4.087 1.00 49.78 293 CYS A N 1
ATOM 2434 C CA . CYS A 1 293 ? -12.220 9.282 2.799 1.00 49.78 293 CYS A CA 1
ATOM 2435 C C . CYS A 1 293 ? -11.953 8.029 1.953 1.00 49.78 293 CYS A C 1
ATOM 2437 O O . CYS A 1 293 ? -10.812 7.763 1.579 1.00 49.78 293 CYS A O 1
ATOM 2439 N N . PHE A 1 294 ? -12.996 7.242 1.692 1.00 51.91 294 PHE A N 1
ATOM 2440 C CA . PHE A 1 294 ? -12.885 5.983 0.962 1.00 51.91 294 PHE A CA 1
ATOM 2441 C C . PHE A 1 294 ? -13.129 6.201 -0.533 1.00 51.91 294 PHE A C 1
ATOM 2443 O O . PHE A 1 294 ? -14.146 6.778 -0.922 1.00 51.91 294 PHE A O 1
ATOM 2450 N N . GLU A 1 295 ? -12.262 5.651 -1.386 1.00 41.59 295 GLU A N 1
ATOM 2451 C CA . GLU A 1 295 ? -12.643 5.381 -2.776 1.00 41.59 295 GLU A CA 1
ATOM 2452 C C . GLU A 1 295 ? -13.589 4.171 -2.819 1.00 41.59 295 GLU A C 1
ATOM 2454 O O . GLU A 1 295 ? -14.668 4.272 -3.388 1.00 41.59 295 GLU A O 1
ATOM 2459 N N . ILE A 1 296 ? -13.232 3.064 -2.144 1.00 41.66 296 ILE A N 1
ATOM 2460 C CA . ILE A 1 296 ? -14.078 1.903 -1.792 1.00 41.66 296 ILE A CA 1
ATOM 2461 C C . ILE A 1 296 ? -13.454 1.231 -0.547 1.00 41.66 296 ILE A C 1
ATOM 2463 O O . ILE A 1 296 ? -12.297 0.815 -0.614 1.00 41.66 296 ILE A O 1
ATOM 2467 N N . GLY A 1 297 ? -14.168 1.068 0.577 1.00 40.94 297 GLY A N 1
ATOM 2468 C CA . GLY A 1 297 ? -13.528 0.616 1.830 1.00 40.94 297 GLY A CA 1
ATOM 2469 C C . GLY A 1 297 ? -14.425 -0.115 2.832 1.00 40.94 297 GLY A C 1
ATOM 2470 O O . GLY A 1 297 ? -15.630 0.104 2.887 1.00 40.94 297 GLY A O 1
ATOM 2471 N N . GLU A 1 298 ? -13.819 -0.996 3.631 1.00 41.88 298 GLU A N 1
ATOM 2472 C CA . GLU A 1 298 ? -14.399 -1.623 4.825 1.00 41.88 298 GLU A CA 1
ATOM 2473 C C . GLU A 1 298 ? -13.530 -1.232 6.037 1.00 41.88 298 GLU A C 1
ATOM 2475 O O . GLU A 1 298 ? -12.365 -1.614 6.149 1.00 41.88 298 GLU A O 1
ATOM 2480 N N . ALA A 1 299 ? -14.074 -0.438 6.950 1.00 44.31 299 ALA A N 1
ATOM 2481 C CA . ALA A 1 299 ? -13.468 -0.112 8.231 1.00 44.31 299 ALA A CA 1
ATOM 2482 C C . ALA A 1 299 ? -14.095 -0.978 9.328 1.00 44.31 299 ALA A C 1
ATOM 2484 O O . ALA A 1 299 ? -15.308 -1.084 9.435 1.00 44.31 299 ALA A O 1
ATOM 2485 N N . VAL A 1 300 ? -13.284 -1.613 10.161 1.00 44.31 300 VAL A N 1
ATOM 2486 C CA . VAL A 1 300 ? -13.746 -2.416 11.294 1.00 44.31 300 VAL A CA 1
ATOM 2487 C C . VAL A 1 300 ? -13.392 -1.683 12.581 1.00 44.31 300 VAL A C 1
ATOM 2489 O O . VAL A 1 300 ? -12.218 -1.506 12.895 1.00 44.31 300 VAL A O 1
ATOM 2492 N N . LEU A 1 301 ? -14.416 -1.267 13.324 1.00 41.25 301 LEU A N 1
ATOM 2493 C CA . LEU A 1 301 ? -14.305 -0.698 14.661 1.00 41.25 301 LEU A CA 1
ATOM 2494 C C . LEU A 1 301 ? -14.233 -1.821 15.696 1.00 41.25 301 LEU A C 1
ATOM 2496 O O . LEU A 1 301 ? -15.227 -2.506 15.967 1.00 41.25 301 LEU A O 1
ATOM 2500 N N . ILE A 1 302 ? -13.083 -1.967 16.347 1.00 38.16 302 ILE A N 1
ATOM 2501 C CA . ILE A 1 302 ? -12.884 -2.827 17.520 1.00 38.16 302 ILE A CA 1
ATOM 2502 C C . ILE A 1 302 ? -13.391 -2.092 18.770 1.00 38.16 302 ILE A C 1
ATOM 2504 O O . ILE A 1 302 ? -12.707 -1.935 19.768 1.00 38.16 302 ILE A O 1
ATOM 2508 N N . THR A 1 303 ? -14.638 -1.642 18.678 1.00 29.80 303 THR A N 1
ATOM 2509 C CA . THR A 1 303 ? -15.555 -1.342 19.785 1.00 29.80 303 THR A CA 1
ATOM 2510 C C . THR A 1 303 ? -16.996 -1.779 19.448 1.00 29.80 303 THR A C 1
ATOM 2512 O O . THR A 1 303 ? -17.901 -1.449 20.202 1.00 29.80 303 THR A O 1
ATOM 2515 N N . HIS A 1 304 ? -17.191 -2.583 18.372 1.00 28.67 304 HIS A N 1
ATOM 2516 C CA . HIS A 1 304 ? -18.395 -3.356 17.952 1.00 28.67 304 HIS A CA 1
ATOM 2517 C C . HIS A 1 304 ? -18.923 -3.112 16.520 1.00 28.67 304 HIS A C 1
ATOM 2519 O O . HIS A 1 304 ? -20.070 -3.474 16.241 1.00 28.67 304 HIS A O 1
ATOM 2525 N N . PHE A 1 305 ? -18.161 -2.559 15.569 1.00 32.16 305 PHE A N 1
ATOM 2526 C CA . PHE A 1 305 ? -18.749 -2.195 14.267 1.00 32.16 305 PHE A CA 1
ATOM 2527 C C . PHE A 1 305 ? -17.924 -2.601 13.048 1.00 32.16 305 PHE A C 1
ATOM 2529 O O . PHE A 1 305 ? -16.707 -2.711 13.095 1.00 32.16 305 PHE A O 1
ATOM 2536 N N . VAL A 1 306 ? -18.619 -2.801 11.931 1.00 34.53 306 VAL A N 1
ATOM 2537 C CA . VAL A 1 306 ? -18.044 -2.877 10.590 1.00 34.53 306 VAL A CA 1
ATOM 2538 C C . VAL A 1 306 ? -18.737 -1.782 9.773 1.00 34.53 306 VAL A C 1
ATOM 2540 O O . VAL A 1 306 ? -19.955 -1.764 9.628 1.00 34.53 306 VAL A O 1
ATOM 2543 N N . LEU A 1 307 ? -17.974 -0.806 9.311 1.00 37.53 307 LEU A N 1
ATOM 2544 C CA . LEU A 1 307 ? -18.374 0.301 8.453 1.00 37.53 307 LEU A CA 1
ATOM 2545 C C . LEU A 1 307 ? -17.953 -0.041 7.023 1.00 37.53 307 LEU A C 1
ATOM 2547 O O . LEU A 1 307 ? -16.773 -0.230 6.763 1.00 37.53 307 LEU A O 1
ATOM 2551 N N . ILE A 1 308 ? -18.890 -0.137 6.083 1.00 36.72 308 ILE A N 1
ATOM 2552 C CA . ILE A 1 308 ? -18.589 -0.467 4.680 1.00 36.72 308 ILE A CA 1
ATOM 2553 C C . ILE A 1 308 ? -19.083 0.678 3.810 1.00 36.72 308 ILE A C 1
ATOM 2555 O O . ILE A 1 308 ? -20.273 0.975 3.801 1.00 36.72 308 ILE A O 1
ATOM 2559 N N . PHE A 1 309 ? -18.178 1.296 3.056 1.00 35.75 309 PHE A N 1
ATOM 2560 C CA . PHE A 1 309 ? -18.483 2.372 2.121 1.00 35.75 309 PHE A CA 1
ATOM 2561 C C . PHE A 1 309 ? -18.280 1.892 0.682 1.00 35.75 309 PHE A C 1
ATOM 2563 O O . PHE A 1 309 ? -17.220 1.377 0.315 1.00 35.75 309 PHE A O 1
ATOM 2570 N N . TYR A 1 310 ? -19.317 2.070 -0.139 1.00 29.64 310 TYR A N 1
ATOM 2571 C CA . TYR A 1 310 ? -19.329 1.700 -1.551 1.00 29.64 310 TYR A CA 1
ATOM 2572 C C . TYR A 1 310 ? -19.457 2.953 -2.423 1.00 29.64 310 TYR A C 1
ATOM 2574 O O . TYR A 1 310 ? -20.425 3.696 -2.285 1.00 29.64 310 TYR A O 1
ATOM 2582 N N . LYS A 1 311 ? -18.517 3.155 -3.353 1.00 29.47 311 LYS A N 1
ATOM 2583 C CA . LYS A 1 311 ? -18.623 4.135 -4.443 1.00 29.47 311 LYS A CA 1
ATOM 2584 C C . LYS A 1 311 ? -18.510 3.395 -5.772 1.00 29.47 311 LYS A C 1
ATOM 2586 O O . LYS A 1 311 ? -17.690 2.490 -5.924 1.00 29.47 311 LYS A O 1
ATOM 2591 N N . LYS A 1 312 ? -19.350 3.765 -6.735 1.00 26.31 312 LYS A N 1
ATOM 2592 C CA . LYS A 1 312 ? -19.295 3.246 -8.104 1.00 26.31 312 LYS A CA 1
ATOM 2593 C C . LYS A 1 312 ? -18.430 4.188 -8.953 1.00 26.31 312 LYS A C 1
ATOM 2595 O O . LYS A 1 312 ? -18.646 5.397 -8.893 1.00 26.31 312 LYS A O 1
ATOM 2600 N N . MET A 1 313 ? -17.471 3.630 -9.700 1.00 28.23 313 MET A N 1
ATOM 2601 C CA . MET A 1 313 ? -16.825 4.305 -10.838 1.00 28.23 313 MET A CA 1
ATOM 2602 C C . MET A 1 313 ? -17.768 4.321 -12.038 1.00 28.23 313 MET A C 1
ATOM 2604 O O . MET A 1 313 ? -18.428 3.281 -12.279 1.00 28.23 313 MET A O 1
#

Sequence (313 aa):
MPLNVSREEVFTSYKHEVKKLRRLGREWRVKDSDIDEIIHHSFQLFEDQHKTKSVEYSSDRISTKSIRFFYSFQHIVRITVVMFLILTAACLFITYHKPTYNVVVRNVQELIYPIMKCLRRVTLPVVKAMPSVTVWYDEMCLLENPHFQATDMNCWACEEVRSVLDLSKMHNPRDFQPHTGFPYIVKGAGAAVTYGTLQKMYESNRHLINRDAYRISSTVHEWKSVADLMEYSLERNPTTNQDAHIEWRVNRLEPARLLRKLFPRPSFIPNTVNMERFILVDEPKAPQYKLVCFEIGEAVLITHFVLIFYKKM

pLDDT: mean 74.27, std 16.67, range [26.31, 94.81]

Radius of gyration: 43.77 Å; chains: 1; bounding box: 131×38×83 Å

Organism: Zootermopsis nevadensis (NCBI:txid136037)

Foldseek 3Di:
DDDPDDPVRVVVVVVVVLVVVVVVCVVVVHDPVVSVVVVVVVVVVVVVVVVVVVVVVVVVPPCPPVVVVVVVVVVVVVVVVVVVVVVVVVVVVCVVPVVSVVVCCVVCVVVPVVVVVVVCVVCVVVCVVCVPVVVVVLPPPPDPPPPDDPPPPPCVLPPPQPDAAECQPPPACLVVPPPSSGFHFHFPLDDQDAVVNVLVLCVVCVVPCVSQFFAKDKPPPVDGGPVSVSVCPCVVDPPPVQAMKMKGWHRDPVVVVSVCVVVPDRPSDDPVDDATEIEIEGGPNHDDDDDDDDPWHWYDYNVGTIGGHDDDD

Secondary structure (DSSP, 8-state):
------HHHHHHHHHHHHHHHHHHHHHTT--HHHHHHHHHHHHHHHHHHHHHHHHHHHTT---HHHHHHHHHHHHHHHHHHHHHHHHHHHHHHHHH-HHHHHHHHHHHHHHHHHHHHHHHHHHHHHHHH-HHHHHHHHSS-SS--TT---TT---TTTTT--S-EE-TT-S-TTSS-GGG---EE-TTSSPPPPHHHHHHHHHHTHHHHHHHS-B-EESSTT--BHHHHHHH-TTTS--TTS--EEEEE--SHHHHHHHHHHSPPPTTS-TT---EEEEEEE-TTPPP-PPP--SSEEEEETTTEEEEE----